Protein AF-0000000085272231 (afdb_homodimer)

Structure (mmCIF, N/CA/C/O backbone):
data_AF-0000000085272231-model_v1
#
loop_
_entity.id
_entity.type
_entity.pdbx_description
1 polymer 'FUZ/MON1/HPS1 first Longin domain-containing protein'
#
loop_
_atom_site.group_PDB
_atom_site.id
_atom_site.type_symbol
_atom_site.label_atom_id
_atom_site.label_alt_id
_atom_site.label_comp_id
_atom_site.label_asym_id
_atom_site.label_entity_id
_atom_site.label_seq_id
_atom_site.pdbx_PDB_ins_code
_atom_site.Cartn_x
_atom_site.Cartn_y
_atom_site.Cartn_z
_atom_site.occupancy
_atom_site.B_iso_or_equiv
_atom_site.auth_seq_id
_atom_site.auth_comp_id
_atom_site.auth_asym_id
_atom_site.auth_atom_id
_atom_site.pdbx_PDB_model_num
ATOM 1 N N . PRO A 1 1 ? -17.625 -21.172 10.977 1 25.83 1 PRO A N 1
ATOM 2 C CA . PRO A 1 1 ? -16.422 -21.031 10.148 1 25.83 1 PRO A CA 1
ATOM 3 C C . PRO A 1 1 ? -15.492 -19.922 10.633 1 25.83 1 PRO A C 1
ATOM 5 O O . PRO A 1 1 ? -15.961 -18.875 11.094 1 25.83 1 PRO A O 1
ATOM 8 N N . PRO A 1 2 ? -14.344 -20.25 11.07 1 28.69 2 PRO A N 1
ATOM 9 C CA . PRO A 1 2 ? -13.508 -19.219 11.688 1 28.69 2 PRO A CA 1
ATOM 10 C C . PRO A 1 2 ? -13.492 -17.922 10.891 1 28.69 2 PRO A C 1
ATOM 12 O O . PRO A 1 2 ? -13.453 -17.938 9.656 1 28.69 2 PRO A O 1
ATOM 15 N N . VAL A 1 3 ? -14.156 -16.938 11.398 1 32.16 3 VAL A N 1
ATOM 16 C CA . VAL A 1 3 ? -14.133 -15.625 10.758 1 32.16 3 VAL A CA 1
ATOM 17 C C . VAL A 1 3 ? -12.703 -15.281 10.328 1 32.16 3 VAL A C 1
ATOM 19 O O . VAL A 1 3 ? -11.812 -15.18 11.172 1 32.16 3 VAL A O 1
ATOM 22 N N . VAL A 1 4 ? -12.195 -15.945 9.297 1 37.62 4 VAL A N 1
ATOM 23 C CA . VAL A 1 4 ? -10.906 -15.531 8.758 1 37.62 4 VAL A CA 1
ATOM 24 C C . VAL A 1 4 ? -10.93 -14.039 8.453 1 37.62 4 VAL A C 1
ATOM 26 O O . VAL A 1 4 ? -11.703 -13.578 7.609 1 37.62 4 VAL A O 1
ATOM 29 N N . TYR A 1 5 ? -10.867 -13.32 9.484 1 43.97 5 TYR A N 1
ATOM 30 C CA . TYR A 1 5 ? -10.672 -11.906 9.203 1 43.97 5 TYR A CA 1
ATOM 31 C C . TYR A 1 5 ? -9.523 -11.695 8.219 1 43.97 5 TYR A C 1
ATOM 33 O O . TYR A 1 5 ? -8.359 -11.961 8.547 1 43.97 5 TYR A O 1
ATOM 41 N N . GLY A 1 6 ? -9.664 -12.336 7.027 1 54.34 6 GLY A N 1
ATOM 42 C CA . GLY A 1 6 ? -8.609 -12.312 6.023 1 54.34 6 GLY A CA 1
ATOM 43 C C . GLY A 1 6 ? -8.742 -11.156 5.047 1 54.34 6 GLY A C 1
ATOM 44 O O . GLY A 1 6 ? -9.758 -10.453 5.047 1 54.34 6 GLY A O 1
ATOM 45 N N . SER A 1 7 ? -7.652 -10.609 4.836 1 64.06 7 SER A N 1
ATOM 46 C CA . SER A 1 7 ? -7.656 -9.688 3.709 1 64.06 7 SER A CA 1
ATOM 47 C C . SER A 1 7 ? -7.93 -10.414 2.396 1 64.06 7 SER A C 1
ATOM 49 O O . SER A 1 7 ? -7.27 -11.406 2.082 1 64.06 7 SER A O 1
ATOM 51 N N . ARG A 1 8 ? -9.219 -10.211 1.938 1 70.56 8 ARG A N 1
ATOM 52 C CA . ARG A 1 8 ? -9.5 -10.695 0.59 1 70.56 8 ARG A CA 1
ATOM 53 C C . ARG A 1 8 ? -8.891 -9.773 -0.462 1 70.56 8 ARG A C 1
ATOM 55 O O . ARG A 1 8 ? -9.094 -8.555 -0.425 1 70.56 8 ARG A O 1
ATOM 62 N N . VAL A 1 9 ? -7.957 -10.383 -1.3 1 74.5 9 VAL A N 1
ATOM 63 C CA . VAL A 1 9 ? -7.254 -9.656 -2.352 1 74.5 9 VAL A CA 1
ATOM 64 C C . VAL A 1 9 ? -7.742 -10.117 -3.721 1 74.5 9 VAL A C 1
ATOM 66 O O . VAL A 1 9 ? -7.789 -11.32 -3.994 1 74.5 9 VAL A O 1
ATOM 69 N N . LYS A 1 10 ? -8.391 -9.203 -4.418 1 72.31 10 LYS A N 1
ATOM 70 C CA . LYS A 1 10 ? -8.68 -9.445 -5.828 1 72.31 10 LYS A CA 1
ATOM 71 C C . LYS A 1 10 ? -7.719 -8.672 -6.727 1 72.31 10 LYS A C 1
ATOM 73 O O . LYS A 1 10 ? -7.512 -7.473 -6.535 1 72.31 10 LYS A O 1
ATOM 78 N N . GLU A 1 11 ? -6.957 -9.367 -7.512 1 75 11 GLU A N 1
ATOM 79 C CA . GLU A 1 11 ? -6.043 -8.719 -8.453 1 75 11 GLU A CA 1
ATOM 80 C C . GLU A 1 11 ? -6.68 -8.578 -9.828 1 75 11 GLU A C 1
ATOM 82 O O . GLU A 1 11 ? -7.195 -9.547 -10.383 1 75 11 GLU A O 1
ATOM 87 N N . VAL A 1 12 ? -6.711 -7.262 -10.266 1 71.31 12 VAL A N 1
ATOM 88 C CA . VAL A 1 12 ? -7.293 -6.965 -11.57 1 71.31 12 VAL A CA 1
ATOM 89 C C . VAL A 1 12 ? -6.27 -6.242 -12.445 1 71.31 12 VAL A C 1
ATOM 91 O O . VAL A 1 12 ? -5.414 -5.512 -11.93 1 71.31 12 VAL A O 1
ATOM 94 N N . VAL A 1 13 ? -6.098 -6.668 -13.633 1 63.47 13 VAL A N 1
ATOM 95 C CA . VAL A 1 13 ? -5.258 -5.918 -14.562 1 63.47 13 VAL A CA 1
ATOM 96 C C . VAL A 1 13 ? -6.082 -4.832 -15.25 1 63.47 13 VAL A C 1
ATOM 98 O O . VAL A 1 13 ? -7.191 -5.094 -15.727 1 63.47 13 VAL A O 1
ATOM 101 N N . GLU A 1 14 ? -5.531 -3.543 -15.07 1 54.47 14 GLU A N 1
ATOM 102 C CA . GLU A 1 14 ? -6.195 -2.393 -15.68 1 54.47 14 GLU A CA 1
ATOM 103 C C . GLU A 1 14 ? -6.312 -2.555 -17.188 1 54.47 14 GLU A C 1
ATOM 105 O O . GLU A 1 14 ? -5.324 -2.859 -17.859 1 54.47 14 GLU A O 1
ATOM 110 N N . GLY A 1 15 ? -7.516 -2.15 -17.672 1 51.97 15 GLY A N 1
ATOM 111 C CA . GLY A 1 15 ? -7.801 -2.143 -19.094 1 51.97 15 GLY A CA 1
ATOM 112 C C . GLY A 1 15 ? -8.125 -3.518 -19.641 1 51.97 15 GLY A C 1
ATOM 113 O O . GLY A 1 15 ? -8.414 -3.664 -20.828 1 51.97 15 GLY A O 1
ATOM 114 N N . SER A 1 16 ? -7.551 -4.582 -18.906 1 51.16 16 SER A N 1
ATOM 115 C CA . SER A 1 16 ? -7.867 -5.895 -19.469 1 51.16 16 SER A CA 1
ATOM 116 C C . SER A 1 16 ? -8.938 -6.598 -18.641 1 51.16 16 SER A C 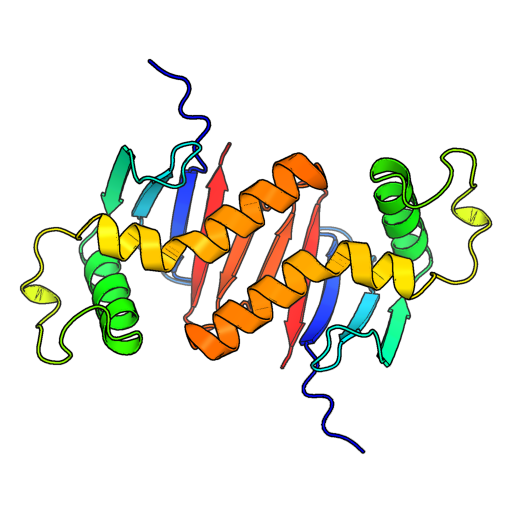1
ATOM 118 O O . SER A 1 16 ? -9.062 -6.352 -17.438 1 51.16 16 SER A O 1
ATOM 120 N N . ILE A 1 17 ? -9.758 -7.129 -19.234 1 51.41 17 ILE A N 1
ATOM 121 C CA . ILE A 1 17 ? -10.836 -7.953 -18.703 1 51.41 17 ILE A CA 1
ATOM 122 C C . ILE A 1 17 ? -10.258 -9.023 -17.781 1 51.41 17 ILE A C 1
ATOM 124 O O . ILE A 1 17 ? -11.008 -9.75 -17.109 1 51.41 17 ILE A O 1
ATOM 128 N N . ARG A 1 18 ? -9.047 -9.406 -17.828 1 60.47 18 ARG A N 1
ATOM 129 C CA . ARG A 1 18 ? -9.062 -10.797 -17.375 1 60.47 18 ARG A CA 1
ATOM 130 C C . ARG A 1 18 ? -7.879 -11.094 -16.469 1 60.47 18 ARG A C 1
ATOM 132 O O . ARG A 1 18 ? -8.016 -11.82 -15.484 1 60.47 18 ARG A O 1
ATOM 139 N N . MET A 1 19 ? -7.273 -10.625 -15.562 1 65.06 19 MET A N 1
ATOM 140 C CA . MET A 1 19 ? -6.543 -11.477 -14.617 1 65.06 19 MET A CA 1
ATOM 141 C C . MET A 1 19 ? -7.172 -11.406 -13.234 1 65.06 19 MET A C 1
ATOM 143 O O . MET A 1 19 ? -7.297 -10.328 -12.656 1 65.06 19 MET A O 1
ATOM 147 N N . LEU A 1 20 ? -7.789 -12.547 -12.969 1 78.31 20 LEU A N 1
ATOM 148 C CA . LEU A 1 20 ? -8.516 -12.562 -11.703 1 78.31 20 LEU A CA 1
ATOM 149 C C . LEU A 1 20 ? -7.914 -13.578 -10.742 1 78.31 20 LEU A C 1
ATOM 151 O O . LEU A 1 20 ? -7.602 -14.703 -11.133 1 78.31 20 LEU A O 1
ATOM 155 N N . ALA A 1 21 ? -7.527 -13.094 -9.625 1 87.44 21 ALA A N 1
ATOM 156 C CA . ALA A 1 21 ? -7.234 -13.969 -8.492 1 87.44 21 ALA A CA 1
ATOM 157 C C . ALA A 1 21 ? -7.957 -13.5 -7.234 1 87.44 21 ALA A C 1
ATOM 159 O O . ALA A 1 21 ? -8.148 -12.297 -7.035 1 87.44 21 ALA A O 1
ATOM 160 N N . VAL A 1 22 ? -8.539 -14.531 -6.566 1 89.62 22 VAL A N 1
ATOM 161 C CA . VAL A 1 22 ? -9.062 -14.266 -5.227 1 89.62 22 VAL A CA 1
ATOM 162 C C . VAL A 1 22 ? -8.203 -14.984 -4.188 1 89.62 22 VAL A C 1
ATOM 164 O O . VAL A 1 22 ? -8.062 -16.203 -4.227 1 89.62 22 VAL A O 1
ATOM 167 N N . LEU A 1 23 ? -7.574 -14.164 -3.344 1 91.88 23 LEU A N 1
ATOM 168 C CA . LEU A 1 23 ? -6.727 -14.672 -2.27 1 91.88 23 LEU A CA 1
ATOM 169 C C . LEU A 1 23 ? -7.281 -14.273 -0.907 1 91.88 23 LEU A C 1
ATOM 171 O O . LEU A 1 23 ? -7.617 -13.109 -0.689 1 91.88 23 LEU A O 1
ATOM 175 N N . ILE A 1 24 ? -7.422 -15.25 0.019 1 92.19 24 ILE A N 1
ATOM 176 C CA . ILE A 1 24 ? -7.812 -14.953 1.393 1 92.19 24 ILE A CA 1
ATOM 177 C C . ILE A 1 24 ? -6.68 -15.328 2.344 1 92.19 24 ILE A C 1
ATOM 179 O O . ILE A 1 24 ? -6.199 -16.469 2.336 1 92.19 24 ILE A O 1
ATOM 183 N N . PHE A 1 25 ? -6.25 -14.289 3.094 1 92.19 25 PHE A N 1
ATOM 184 C CA . PHE A 1 25 ? -5.191 -14.469 4.086 1 92.19 25 PHE A CA 1
ATOM 185 C C . PHE A 1 25 ? -5.77 -14.461 5.496 1 92.19 25 PHE A C 1
ATOM 187 O O . PHE A 1 25 ? -6.668 -13.68 5.801 1 92.19 25 PHE A O 1
ATOM 194 N N . ASP A 1 26 ? -5.238 -15.297 6.332 1 90.56 26 ASP A N 1
ATOM 195 C CA . ASP A 1 26 ? -5.668 -15.258 7.727 1 90.56 26 ASP A CA 1
ATOM 196 C C . ASP A 1 26 ? -4.848 -14.25 8.523 1 90.56 26 ASP A C 1
ATOM 198 O O . ASP A 1 26 ? -4.113 -13.445 7.953 1 90.56 26 ASP A O 1
ATOM 202 N N . GLN A 1 27 ? -4.93 -14.25 9.828 1 86.69 27 GLN A N 1
ATOM 203 C CA . GLN A 1 27 ? -4.316 -13.242 10.68 1 86.69 27 GLN A CA 1
ATOM 204 C C . GLN A 1 27 ? -2.799 -13.406 10.734 1 86.69 27 GLN A C 1
ATOM 206 O O . GLN A 1 27 ? -2.082 -12.5 11.156 1 86.69 27 GLN A O 1
ATOM 211 N N . LEU A 1 28 ? -2.359 -14.609 10.383 1 86.94 28 LEU A N 1
ATOM 212 C CA . LEU A 1 28 ? -0.928 -14.883 10.398 1 86.94 28 LEU A CA 1
ATOM 213 C C . LEU A 1 28 ? -0.326 -14.734 9.008 1 86.94 28 LEU A C 1
ATOM 215 O O . LEU A 1 28 ? 0.821 -15.117 8.773 1 86.94 28 LEU A O 1
ATOM 219 N N . ASN A 1 29 ? -1.091 -14.219 8.094 1 87.56 29 ASN A N 1
ATOM 220 C CA . ASN A 1 29 ? -0.694 -13.984 6.707 1 87.56 29 ASN A CA 1
ATOM 221 C C . ASN A 1 29 ? -0.509 -15.297 5.953 1 87.56 29 ASN A C 1
ATOM 223 O O . ASN A 1 29 ? 0.288 -15.375 5.016 1 87.56 29 ASN A O 1
ATOM 227 N N . ASP A 1 30 ? -1.225 -16.344 6.398 1 91.25 30 ASP A N 1
ATOM 228 C CA . ASP A 1 30 ? -1.297 -17.594 5.641 1 91.25 30 ASP A CA 1
ATOM 229 C C . ASP A 1 30 ? -2.463 -17.578 4.656 1 91.25 30 ASP A C 1
ATOM 231 O O . ASP A 1 30 ? -3.523 -17.016 4.953 1 91.25 30 ASP A O 1
ATOM 235 N N . VAL A 1 31 ? -2.178 -18.188 3.482 1 92.06 31 VAL A N 1
ATOM 236 C CA . VAL A 1 31 ? -3.238 -18.25 2.482 1 92.06 31 VAL A CA 1
ATOM 237 C C . VAL A 1 31 ? -4.219 -19.359 2.846 1 92.06 31 VAL A C 1
ATOM 239 O O . VAL A 1 31 ? -3.834 -20.531 2.969 1 92.06 31 VAL A O 1
ATOM 242 N N . VAL A 1 32 ? -5.523 -19.078 2.957 1 92.06 32 VAL A N 1
ATOM 243 C CA . VAL A 1 32 ? -6.527 -20.078 3.328 1 92.06 32 VAL A CA 1
ATOM 244 C C . VAL A 1 32 ? -7.434 -20.375 2.131 1 92.06 32 VAL A C 1
ATOM 246 O O . VAL A 1 32 ? -8.172 -21.359 2.129 1 92.06 32 VAL A O 1
ATOM 249 N N . TYR A 1 33 ? -7.441 -19.531 1.185 1 90.94 33 TYR A N 1
ATOM 250 C CA . TYR A 1 33 ? -8.195 -19.703 -0.052 1 90.94 33 TYR A CA 1
ATOM 251 C C . TYR A 1 33 ? -7.457 -19.094 -1.234 1 90.94 33 TYR A C 1
ATOM 253 O O . TYR A 1 33 ? -6.938 -17.984 -1.135 1 90.94 33 TYR A O 1
ATOM 261 N N . LEU A 1 34 ? -7.316 -19.781 -2.322 1 91.12 34 LEU A N 1
ATOM 262 C CA . LEU A 1 34 ? -6.668 -19.328 -3.549 1 91.12 34 LEU A CA 1
ATOM 263 C C . LEU A 1 34 ? -7.445 -19.781 -4.777 1 91.12 34 LEU A C 1
ATOM 265 O O . LEU A 1 34 ? -7.609 -20.984 -4.996 1 91.12 34 LEU A O 1
ATOM 269 N N . ARG A 1 35 ? -8.047 -18.844 -5.488 1 88.19 35 ARG A N 1
ATOM 270 C CA . ARG A 1 35 ? -8.664 -19.062 -6.793 1 88.19 35 ARG A CA 1
ATOM 271 C C . ARG A 1 35 ? -8.094 -18.094 -7.828 1 88.19 35 ARG A C 1
ATOM 273 O O . ARG A 1 35 ? -8.109 -16.875 -7.617 1 88.19 35 ARG A O 1
ATOM 280 N N . CYS A 1 36 ? -7.527 -18.703 -8.852 1 87.25 36 CYS A N 1
ATOM 281 C CA . CYS A 1 36 ? -6.898 -17.844 -9.852 1 87.25 36 CYS A CA 1
ATOM 282 C C . CYS A 1 36 ? -6.93 -18.484 -11.227 1 87.25 36 CYS A C 1
ATOM 284 O O . CYS A 1 36 ? -7.156 -19.688 -11.352 1 87.25 36 CYS A O 1
ATOM 286 N N . ASP A 1 37 ? -6.867 -17.656 -12.203 1 84.62 37 ASP A N 1
ATOM 287 C CA . ASP A 1 37 ? -6.816 -18.172 -13.57 1 84.62 37 ASP A CA 1
ATOM 288 C C . ASP A 1 37 ? -5.375 -18.391 -14.023 1 84.62 37 ASP A C 1
ATOM 290 O O . ASP A 1 37 ? -4.434 -18.094 -13.281 1 84.62 37 ASP A O 1
ATOM 294 N N . HIS A 1 38 ? -5.227 -18.953 -15.18 1 84.12 38 HIS A N 1
ATOM 295 C CA . HIS A 1 38 ? -3.918 -19.328 -15.703 1 84.12 38 HIS A CA 1
ATOM 296 C C . HIS A 1 38 ? -3.037 -18.094 -15.922 1 84.12 38 HIS A C 1
ATOM 298 O O . HIS A 1 38 ? -1.815 -18.172 -15.773 1 84.12 38 HIS A O 1
ATOM 304 N N . LYS A 1 39 ? -3.672 -17 -16.281 1 82.5 39 LYS A N 1
ATOM 305 C CA . LYS A 1 39 ? -2.902 -15.781 -16.5 1 82.5 39 LYS A CA 1
ATOM 306 C C . LYS A 1 39 ? -2.266 -15.289 -15.203 1 82.5 39 LYS A C 1
ATOM 308 O O . LYS A 1 39 ? -1.121 -14.828 -15.203 1 82.5 39 LYS A O 1
ATOM 313 N N . PHE A 1 40 ? -3.02 -15.422 -14.195 1 86.12 40 PHE A N 1
ATOM 314 C CA . PHE A 1 40 ? -2.486 -15.055 -12.891 1 86.12 40 PHE A CA 1
ATOM 315 C C . PHE A 1 40 ? -1.335 -15.977 -12.492 1 86.12 40 PHE A C 1
ATOM 317 O O . PHE A 1 40 ? -0.317 -15.516 -11.977 1 86.12 40 PHE A O 1
ATOM 324 N N . VAL A 1 41 ? -1.519 -17.188 -12.727 1 87.5 41 VAL A N 1
ATOM 325 C CA . VAL A 1 41 ? -0.481 -18.156 -12.398 1 87.5 41 VAL A CA 1
ATOM 326 C C . VAL A 1 41 ? 0.813 -17.797 -13.125 1 87.5 41 VAL A C 1
ATOM 328 O O . VAL A 1 41 ? 1.886 -17.781 -12.516 1 87.5 41 VAL A O 1
ATOM 331 N N . ARG A 1 42 ? 0.729 -17.5 -14.32 1 86.75 42 ARG A N 1
ATOM 332 C CA . ARG A 1 42 ? 1.902 -17.156 -15.109 1 86.75 42 ARG A CA 1
ATOM 333 C C . ARG A 1 42 ? 2.562 -15.883 -14.578 1 86.75 42 ARG A C 1
ATOM 335 O O . ARG A 1 42 ? 3.789 -15.805 -14.508 1 86.75 42 ARG A O 1
ATOM 342 N N . HIS A 1 43 ? 1.696 -14.953 -14.203 1 85.56 43 HIS A N 1
ATOM 343 C CA . HIS A 1 43 ? 2.191 -13.688 -13.664 1 85.56 43 HIS A CA 1
ATOM 344 C C . HIS A 1 43 ? 2.975 -13.914 -12.375 1 85.56 43 HIS A C 1
ATOM 346 O O . HIS A 1 43 ? 4.094 -13.422 -12.227 1 85.56 43 HIS A O 1
ATOM 352 N N . VAL A 1 44 ? 2.402 -14.672 -11.523 1 89.62 44 VAL A N 1
ATOM 353 C CA . VAL A 1 44 ? 3.012 -14.953 -10.227 1 89.62 44 VAL A CA 1
ATOM 354 C C . VAL A 1 44 ? 4.316 -15.727 -10.43 1 89.62 44 VAL A C 1
ATOM 356 O O . VAL A 1 44 ? 5.312 -15.453 -9.758 1 89.62 44 VAL A O 1
ATOM 359 N N . CYS A 1 45 ? 4.34 -16.656 -11.367 1 89.62 45 CYS A N 1
ATOM 360 C CA . CYS A 1 45 ? 5.543 -17.438 -11.641 1 89.62 45 CYS A CA 1
ATOM 361 C C . CYS A 1 45 ? 6.668 -16.531 -12.148 1 89.62 45 CYS A C 1
ATOM 363 O O . CYS A 1 45 ? 7.82 -16.703 -11.742 1 89.62 45 CYS A O 1
ATOM 365 N N . THR A 1 46 ? 6.32 -15.625 -12.953 1 87.06 46 THR A N 1
ATOM 366 C CA . THR A 1 46 ? 7.305 -14.695 -13.492 1 87.06 46 THR A CA 1
ATOM 367 C C . THR A 1 46 ? 7.875 -13.812 -12.383 1 87.06 46 THR A C 1
ATOM 369 O O . THR A 1 46 ? 9.094 -13.641 -12.281 1 87.06 46 THR A O 1
ATOM 372 N N . LEU A 1 47 ? 6.953 -13.336 -11.539 1 88.31 47 LEU A N 1
ATOM 373 C CA . LEU A 1 47 ? 7.387 -12.5 -10.43 1 88.31 47 LEU A CA 1
ATOM 374 C C . LEU A 1 47 ? 8.25 -13.305 -9.453 1 88.31 47 LEU A C 1
ATOM 376 O O . LEU A 1 47 ? 9.289 -12.828 -9 1 88.31 47 LEU A O 1
ATOM 380 N N . ALA A 1 48 ? 7.828 -14.477 -9.203 1 92.31 48 ALA A N 1
ATOM 381 C CA . ALA A 1 48 ? 8.547 -15.336 -8.266 1 92.31 48 ALA A CA 1
ATOM 382 C C . ALA A 1 48 ? 9.938 -15.672 -8.797 1 92.31 48 ALA A C 1
ATOM 384 O O . ALA A 1 48 ? 10.906 -15.703 -8.031 1 92.31 48 ALA A O 1
ATOM 385 N N . ALA A 1 49 ? 10.031 -15.898 -10.07 1 90.69 49 ALA A N 1
ATOM 386 C CA . ALA A 1 49 ? 11.328 -16.188 -10.688 1 90.69 49 ALA A CA 1
ATOM 387 C C . ALA A 1 49 ? 12.258 -14.977 -10.594 1 90.69 49 ALA A C 1
ATOM 389 O O . ALA A 1 49 ? 13.445 -15.125 -10.297 1 90.69 49 ALA A O 1
ATOM 390 N N . SER A 1 50 ? 11.703 -13.812 -10.789 1 88.56 50 SER A N 1
ATOM 391 C CA . SER A 1 50 ? 12.492 -12.594 -10.727 1 88.56 50 SER A CA 1
ATOM 392 C C . SER A 1 50 ? 13.016 -12.344 -9.312 1 88.56 50 SER A C 1
ATOM 394 O O . SER A 1 50 ? 14.047 -11.703 -9.133 1 88.56 50 SER A O 1
ATOM 396 N N . GLN A 1 51 ? 12.273 -12.922 -8.328 1 90.88 51 GLN A N 1
ATOM 397 C CA . GLN A 1 51 ? 12.641 -12.742 -6.93 1 90.88 51 GLN A CA 1
ATOM 398 C C . GLN A 1 51 ? 13.492 -13.906 -6.438 1 90.88 51 GLN A C 1
ATOM 400 O O . GLN A 1 51 ? 13.852 -13.969 -5.258 1 90.88 51 GLN A O 1
ATOM 405 N N . GLY A 1 52 ? 13.758 -14.836 -7.293 1 91.44 52 GLY A N 1
ATOM 406 C CA . GLY A 1 52 ? 14.578 -15.984 -6.941 1 91.44 52 GLY A CA 1
ATOM 407 C C . GLY A 1 52 ? 13.812 -17.047 -6.168 1 91.44 52 GLY A C 1
ATOM 408 O O . GLY A 1 52 ? 14.422 -17.938 -5.562 1 91.44 52 GLY A O 1
ATOM 409 N N . LEU A 1 53 ? 12.531 -16.969 -6.168 1 91.62 53 LEU A N 1
ATOM 410 C CA . LEU A 1 53 ? 11.703 -17.906 -5.43 1 91.62 53 LEU A CA 1
ATOM 411 C C . LEU A 1 53 ? 11.445 -19.172 -6.258 1 91.62 53 LEU A C 1
ATOM 413 O O . LEU A 1 53 ? 11.07 -20.203 -5.715 1 91.62 53 LEU A O 1
ATOM 417 N N . LEU A 1 54 ? 11.523 -19.062 -7.57 1 90.31 54 LEU A N 1
ATOM 418 C CA . LEU A 1 54 ? 11.422 -20.172 -8.523 1 90.31 54 LEU A CA 1
ATOM 419 C C . LEU A 1 54 ? 12.586 -20.141 -9.508 1 90.31 54 LEU A C 1
ATOM 421 O O . LEU A 1 54 ? 13.156 -19.078 -9.781 1 90.31 54 LEU A O 1
ATOM 425 N N . PRO A 1 55 ? 12.945 -21.375 -9.953 1 89.19 55 PRO A N 1
ATOM 426 C CA . PRO A 1 55 ? 13.984 -21.375 -10.984 1 89.19 55 PRO A CA 1
ATOM 427 C C . PRO A 1 55 ? 13.555 -20.656 -12.258 1 89.19 55 PRO A C 1
ATOM 429 O O . PRO A 1 55 ? 12.391 -20.734 -12.648 1 89.19 55 PRO A O 1
ATOM 432 N N . HIS A 1 56 ? 14.484 -20 -12.844 1 85.94 56 HIS A N 1
ATOM 433 C CA . HIS A 1 56 ? 14.211 -19.203 -14.039 1 85.94 56 HIS A CA 1
ATOM 434 C C . HIS A 1 56 ? 13.82 -20.109 -15.219 1 85.94 56 HIS A C 1
ATOM 436 O O . HIS A 1 56 ? 13.109 -19.672 -16.125 1 85.94 56 HIS A O 1
ATOM 442 N N . HIS A 1 57 ? 14.242 -21.312 -15.156 1 83.69 57 HIS A N 1
ATOM 443 C CA . HIS A 1 57 ? 14.031 -22.203 -16.297 1 83.69 57 HIS A CA 1
ATOM 444 C C . HIS A 1 57 ? 12.664 -22.891 -16.219 1 83.69 57 HIS A C 1
ATOM 446 O O . HIS A 1 57 ? 12.289 -23.641 -17.109 1 83.69 57 HIS A O 1
ATOM 452 N N . LEU A 1 58 ? 11.969 -22.516 -15.141 1 82.56 58 LEU A N 1
ATOM 453 C CA . LEU A 1 58 ? 10.656 -23.125 -15.008 1 82.56 58 LEU A CA 1
ATOM 454 C C . LEU A 1 58 ? 9.656 -22.5 -15.984 1 82.56 58 LEU A C 1
ATOM 456 O O . LEU A 1 58 ? 9.562 -21.281 -16.078 1 82.56 58 LEU A O 1
ATOM 460 N N . ASP A 1 59 ? 9.086 -23.375 -16.75 1 84.19 59 ASP A N 1
ATOM 461 C CA . ASP A 1 59 ? 8.039 -22.922 -17.656 1 84.19 59 ASP A CA 1
ATOM 462 C C . ASP A 1 59 ? 6.734 -22.641 -16.906 1 84.19 59 ASP A C 1
ATOM 464 O O . ASP A 1 59 ? 6.125 -23.562 -16.359 1 84.19 59 ASP A O 1
ATOM 468 N N . PRO A 1 60 ? 6.32 -21.375 -16.922 1 78.88 60 PRO A N 1
ATOM 469 C CA . PRO A 1 60 ? 5.078 -21.047 -16.219 1 78.88 60 PRO A CA 1
ATOM 470 C C . PRO A 1 60 ? 3.887 -21.859 -16.719 1 78.88 60 PRO A C 1
ATOM 472 O O . PRO A 1 60 ? 2.93 -22.078 -15.969 1 78.88 60 PRO A O 1
ATOM 475 N N . HIS A 1 61 ? 3.938 -22.328 -17.891 1 80.31 61 HIS A N 1
ATOM 476 C CA . HIS A 1 61 ? 2.85 -23.109 -18.469 1 80.31 61 HIS A CA 1
ATOM 477 C C . HIS A 1 61 ? 2.797 -24.516 -17.859 1 80.31 61 HIS A C 1
ATOM 479 O O . HIS A 1 61 ? 1.788 -25.203 -17.984 1 80.31 61 HIS A O 1
ATOM 485 N N . GLN A 1 62 ? 3.863 -24.859 -17.219 1 79.75 62 GLN A N 1
ATOM 486 C CA . GLN A 1 62 ? 3.932 -26.188 -16.625 1 79.75 62 GLN A CA 1
ATOM 487 C C . GLN A 1 62 ? 3.477 -26.156 -15.164 1 79.75 62 GLN A C 1
ATOM 489 O O . GLN A 1 62 ? 3.35 -27.203 -14.531 1 79.75 62 GLN A O 1
ATOM 494 N N . VAL A 1 63 ? 3.299 -24.906 -14.75 1 78.06 63 VAL A N 1
ATOM 495 C CA . VAL A 1 63 ? 2.848 -24.766 -13.375 1 78.06 63 VAL A CA 1
ATOM 496 C C . VAL A 1 63 ? 1.323 -24.844 -13.312 1 78.06 63 VAL A C 1
ATOM 498 O O . VAL A 1 63 ? 0.631 -24.016 -13.906 1 78.06 63 VAL A O 1
ATOM 501 N N . SER A 1 64 ? 0.812 -25.969 -12.805 1 75 64 SER A N 1
ATOM 502 C CA . SER A 1 64 ? -0.631 -26.172 -12.727 1 75 64 SER A CA 1
ATOM 503 C C . SER A 1 64 ? -1.217 -25.531 -11.477 1 75 64 SER A C 1
ATOM 505 O O . SER A 1 64 ? -2.359 -25.062 -11.484 1 75 64 SER A O 1
ATOM 507 N N . GLN A 1 65 ? -0.44 -25.641 -10.414 1 82.19 65 GLN A N 1
ATOM 508 C CA . GLN A 1 65 ? -0.938 -25.078 -9.164 1 82.19 65 GLN A CA 1
ATOM 509 C C . GLN A 1 65 ? 0.111 -24.188 -8.508 1 82.19 65 GLN A C 1
ATOM 511 O O . GLN A 1 65 ? 1.289 -24.547 -8.445 1 82.19 65 GLN A O 1
ATOM 516 N N . LEU A 1 66 ? -0.355 -23.062 -8.062 1 86.88 66 LEU A N 1
ATOM 517 C CA . LEU A 1 66 ? 0.542 -22.125 -7.387 1 86.88 66 LEU A CA 1
ATOM 518 C C . LEU A 1 66 ? 0.87 -22.609 -5.98 1 86.88 66 LEU A C 1
ATOM 520 O O . LEU A 1 66 ? -0.007 -23.109 -5.27 1 86.88 66 LEU A O 1
ATOM 524 N N . ASP A 1 67 ? 2.109 -22.578 -5.703 1 90.62 67 ASP A N 1
ATOM 525 C CA . ASP A 1 67 ? 2.564 -22.844 -4.34 1 90.62 67 ASP A CA 1
ATOM 526 C C . ASP A 1 67 ? 2.141 -21.734 -3.389 1 90.62 67 ASP A C 1
ATOM 528 O O . ASP A 1 67 ? 2.492 -20.562 -3.59 1 90.62 67 ASP A O 1
ATOM 532 N N . ALA A 1 68 ? 1.444 -22.141 -2.363 1 90.44 68 ALA A N 1
ATOM 533 C CA . ALA A 1 68 ? 0.927 -21.172 -1.399 1 90.44 68 ALA A CA 1
ATOM 534 C C . ALA A 1 68 ? 2.061 -20.375 -0.762 1 90.44 68 ALA A C 1
ATOM 536 O O . ALA A 1 68 ? 1.894 -19.188 -0.441 1 90.44 68 ALA A O 1
ATOM 537 N N . ASN A 1 69 ? 3.197 -21.047 -0.579 1 92.94 69 ASN A N 1
ATOM 538 C CA . ASN A 1 69 ? 4.332 -20.359 0.046 1 92.94 69 ASN A CA 1
ATOM 539 C C . ASN A 1 69 ? 4.855 -19.234 -0.824 1 92.94 69 ASN A C 1
ATOM 541 O O . ASN A 1 69 ? 5.273 -18.188 -0.309 1 92.94 69 ASN A O 1
ATOM 545 N N . ILE A 1 70 ? 4.84 -19.438 -2.102 1 93.19 70 ILE A N 1
ATOM 546 C CA . ILE A 1 70 ? 5.289 -18.406 -3.033 1 93.19 70 ILE A CA 1
ATOM 547 C C . ILE A 1 70 ? 4.324 -17.219 -3 1 93.19 70 ILE A C 1
ATOM 549 O O . ILE A 1 70 ? 4.75 -16.062 -2.949 1 93.19 70 ILE A O 1
ATOM 553 N N . VAL A 1 71 ? 3.053 -17.547 -2.953 1 92.75 71 VAL A N 1
ATOM 554 C CA . VAL A 1 71 ? 2.021 -16.516 -2.912 1 92.75 71 VAL A CA 1
ATOM 555 C C . VAL A 1 71 ? 2.172 -15.68 -1.639 1 92.75 71 VAL A C 1
ATOM 557 O O . VAL A 1 71 ? 2.141 -14.453 -1.686 1 92.75 71 VAL A O 1
ATOM 560 N N . VAL A 1 72 ? 2.404 -16.344 -0.542 1 94.06 72 VAL A N 1
ATOM 561 C CA . VAL A 1 72 ? 2.584 -15.664 0.734 1 94.06 72 VAL A CA 1
ATOM 562 C C . VAL A 1 72 ? 3.777 -14.711 0.647 1 94.06 72 VAL A C 1
ATOM 564 O O . VAL A 1 72 ? 3.678 -13.547 1.027 1 94.06 72 VAL A O 1
ATOM 567 N N . GLN A 1 73 ? 4.84 -15.188 0.155 1 93.75 73 GLN A N 1
ATOM 568 C CA . GLN A 1 73 ? 6.059 -14.391 0.097 1 93.75 73 GLN A CA 1
ATOM 569 C C . GLN A 1 73 ? 5.871 -13.172 -0.799 1 93.75 73 GLN A C 1
ATOM 571 O O . GLN A 1 73 ? 6.348 -12.078 -0.478 1 93.75 73 GLN A O 1
ATOM 576 N N . LEU A 1 74 ? 5.176 -13.352 -1.896 1 92.19 74 LEU A N 1
ATOM 577 C CA . LEU A 1 74 ? 5.004 -12.273 -2.865 1 92.19 74 LEU A CA 1
ATOM 578 C C . LEU A 1 74 ? 4.008 -11.242 -2.355 1 92.19 74 LEU A C 1
ATOM 580 O O . LEU A 1 74 ? 4.164 -10.039 -2.611 1 92.19 74 LEU A O 1
ATOM 584 N N . PHE A 1 75 ? 3.018 -11.711 -1.547 1 92.94 75 PHE A N 1
ATOM 585 C CA . PHE A 1 75 ? 1.929 -10.805 -1.191 1 92.94 75 PHE A CA 1
ATOM 586 C C . PHE A 1 75 ? 2.045 -10.367 0.263 1 92.94 75 PHE A C 1
ATOM 588 O O . PHE A 1 75 ? 1.334 -9.461 0.7 1 92.94 75 PHE A O 1
ATOM 595 N N . SER A 1 76 ? 2.963 -10.828 0.979 1 92.56 76 SER A N 1
ATOM 596 C CA . SER A 1 76 ? 3.066 -10.539 2.404 1 92.56 76 SER A CA 1
ATOM 597 C C . SER A 1 76 ? 3.328 -9.055 2.645 1 92.56 76 SER A C 1
ATOM 599 O O . SER A 1 76 ? 2.732 -8.453 3.541 1 92.56 76 SER A O 1
ATOM 601 N N . PRO A 1 77 ? 4.223 -8.406 1.912 1 93.62 77 PRO A N 1
ATOM 602 C CA . PRO A 1 77 ? 4.445 -6.977 2.154 1 93.62 77 PRO A CA 1
ATOM 603 C C . PRO A 1 77 ? 3.172 -6.148 1.998 1 93.62 77 PRO A C 1
ATOM 605 O O . PRO A 1 77 ? 2.902 -5.266 2.816 1 93.62 77 PRO A O 1
ATOM 608 N N . LEU A 1 78 ? 2.447 -6.465 0.978 1 94.31 78 LEU A N 1
ATOM 609 C CA . LEU A 1 78 ? 1.207 -5.742 0.717 1 94.31 78 LEU A CA 1
ATOM 610 C C . LEU A 1 78 ? 0.167 -6.047 1.791 1 94.31 78 LEU A C 1
ATOM 612 O O . LEU A 1 78 ? -0.47 -5.129 2.318 1 94.31 78 LEU A O 1
ATOM 616 N N . VAL A 1 79 ? 0.034 -7.293 2.193 1 93.94 79 VAL A N 1
ATOM 617 C CA . VAL A 1 79 ? -0.939 -7.723 3.193 1 93.94 79 VAL A CA 1
ATOM 618 C C . VAL A 1 79 ? -0.576 -7.133 4.555 1 93.94 79 VAL A C 1
ATOM 620 O O . VAL A 1 79 ? -1.449 -6.66 5.285 1 93.94 79 VAL A O 1
ATOM 623 N N . THR A 1 80 ? 0.693 -7.152 4.891 1 93.88 80 THR A N 1
ATOM 624 C CA . THR A 1 80 ? 1.161 -6.566 6.141 1 93.88 80 THR A CA 1
ATOM 625 C C . THR A 1 80 ? 0.851 -5.07 6.184 1 93.88 80 THR A C 1
ATOM 627 O O . THR A 1 80 ? 0.35 -4.566 7.191 1 93.88 80 THR A O 1
ATOM 630 N N . SER A 1 81 ? 1.16 -4.375 5.07 1 94.06 81 SER A N 1
ATOM 631 C CA . SER A 1 81 ? 0.873 -2.947 4.996 1 94.06 81 SER A CA 1
ATOM 632 C C . SER A 1 81 ? -0.618 -2.674 5.164 1 94.06 81 SER A C 1
ATOM 634 O O . SER A 1 81 ? -1.01 -1.766 5.898 1 94.06 81 SER A O 1
ATOM 636 N N . GLN A 1 82 ? -1.451 -3.502 4.52 1 94.12 82 GLN A N 1
ATOM 637 C CA . GLN A 1 82 ? -2.898 -3.395 4.656 1 94.12 82 GL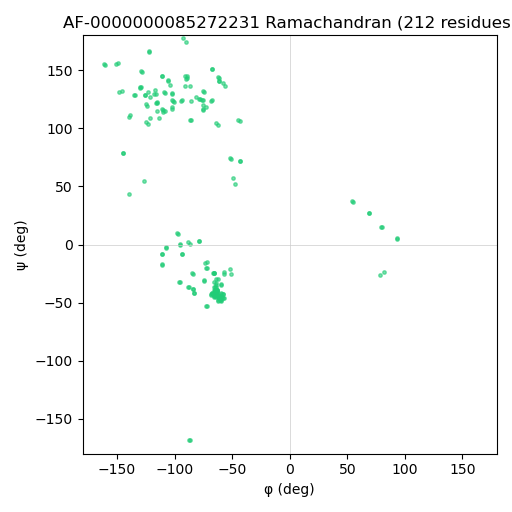N A CA 1
ATOM 638 C C . GLN A 1 82 ? -3.326 -3.566 6.113 1 94.12 82 GLN A C 1
ATOM 640 O O . GLN A 1 82 ? -4.168 -2.816 6.609 1 94.12 82 GLN A O 1
ATOM 645 N N . ARG A 1 83 ? -2.775 -4.547 6.801 1 93 83 ARG A N 1
ATOM 646 C CA . ARG A 1 83 ? -3.104 -4.797 8.203 1 93 83 ARG A CA 1
ATOM 647 C C . ARG A 1 83 ? -2.717 -3.605 9.07 1 93 83 ARG A C 1
ATOM 649 O O . ARG A 1 83 ? -3.482 -3.195 9.945 1 93 83 ARG A O 1
ATOM 656 N N . ILE A 1 84 ? -1.562 -3.043 8.898 1 93.81 84 ILE A N 1
ATOM 657 C CA . ILE A 1 84 ? -1.089 -1.89 9.656 1 93.81 84 ILE A CA 1
ATOM 658 C C . ILE A 1 84 ? -2.025 -0.705 9.43 1 93.81 84 ILE A C 1
ATOM 660 O O . ILE A 1 84 ? -2.457 -0.054 10.383 1 93.81 84 ILE A O 1
ATOM 664 N N . MET A 1 85 ? -2.391 -0.431 8.18 1 93.5 85 MET A N 1
ATOM 665 C CA . MET A 1 85 ? -3.273 0.683 7.848 1 93.5 85 MET A CA 1
ATOM 666 C C . MET A 1 85 ? -4.656 0.482 8.453 1 93.5 85 MET A C 1
ATOM 668 O O . MET A 1 85 ? -5.285 1.439 8.914 1 93.5 85 MET A O 1
ATOM 672 N N . THR A 1 86 ? -5.113 -0.775 8.508 1 93.38 86 THR A N 1
ATOM 673 C CA . THR A 1 86 ? -6.422 -1.104 9.062 1 93.38 86 THR A CA 1
ATOM 674 C C . THR A 1 86 ? -6.414 -0.971 10.578 1 93.38 86 THR A C 1
ATOM 676 O O . THR A 1 86 ? -7.242 -0.258 11.148 1 93.38 86 THR A O 1
ATOM 679 N N . THR A 1 87 ? -5.473 -1.633 11.188 1 92.88 87 THR A N 1
ATOM 680 C CA . THR A 1 87 ? -5.508 -1.77 12.641 1 92.88 87 THR A CA 1
ATOM 681 C C . THR A 1 87 ? -4.914 -0.536 13.312 1 92.88 87 THR A C 1
ATOM 683 O O . THR A 1 87 ? -5.434 -0.063 14.32 1 92.88 87 THR A O 1
ATOM 686 N N . GLN A 1 88 ? -3.834 -0.002 12.797 1 90.62 88 GLN A N 1
ATOM 687 C CA . GLN A 1 88 ? -3.123 1.091 13.453 1 90.62 88 GLN A CA 1
ATOM 688 C C . GLN A 1 88 ? -3.689 2.445 13.031 1 90.62 88 GLN A C 1
ATOM 690 O O . GLN A 1 88 ? -3.836 3.346 13.859 1 90.62 88 GLN A O 1
ATOM 695 N N . PHE A 1 89 ? -4.082 2.588 11.836 1 90.25 89 PHE A N 1
ATOM 696 C CA . PHE A 1 89 ? -4.453 3.902 11.328 1 90.25 89 PHE A CA 1
ATOM 697 C C . PHE A 1 89 ? -5.957 3.98 11.078 1 90.25 89 PHE A C 1
ATOM 699 O O . PHE A 1 89 ? -6.484 5.051 10.773 1 90.25 89 PHE A O 1
ATOM 706 N N . ASN A 1 90 ? -6.586 2.859 11.195 1 91.12 90 ASN A N 1
ATOM 707 C CA . ASN A 1 90 ? -8.023 2.781 10.977 1 91.12 90 ASN A CA 1
ATOM 708 C C . ASN A 1 90 ? -8.422 3.346 9.617 1 91.12 90 ASN A C 1
ATOM 710 O O . ASN A 1 90 ? -9.391 4.098 9.516 1 91.12 90 ASN A O 1
ATOM 714 N N . ASN A 1 91 ? -7.617 3.107 8.695 1 90.44 91 ASN A N 1
ATOM 715 C CA . ASN A 1 91 ? -7.836 3.557 7.32 1 90.44 91 ASN A CA 1
ATOM 716 C C . ASN A 1 91 ? -7.316 2.539 6.309 1 90.44 91 ASN A C 1
ATOM 718 O O . ASN A 1 91 ? -6.289 2.764 5.668 1 90.44 91 ASN A O 1
ATOM 722 N N . PRO A 1 92 ? -8.078 1.498 6.102 1 94.25 92 PRO A N 1
ATOM 723 C CA . PRO A 1 92 ? -7.613 0.423 5.223 1 94.25 92 PRO A CA 1
ATOM 724 C C . PRO A 1 92 ? -7.512 0.858 3.762 1 94.25 92 PRO A C 1
ATOM 726 O O . PRO A 1 92 ? -8.211 1.782 3.34 1 94.25 92 PRO A O 1
ATOM 729 N N . TYR A 1 93 ? -6.574 0.217 3.041 1 93.25 93 TYR A N 1
ATOM 730 C CA . TYR A 1 93 ? -6.555 0.354 1.588 1 93.25 93 TYR A CA 1
ATOM 731 C C . TYR A 1 93 ? -7.844 -0.174 0.973 1 93.25 93 TYR A C 1
ATOM 733 O O . TYR A 1 93 ? -8.375 -1.201 1.407 1 93.25 93 TYR A O 1
ATOM 741 N N . THR A 1 94 ? -8.336 0.465 0.008 1 92.94 94 THR A N 1
ATOM 742 C CA . THR A 1 94 ? -9.391 -0.115 -0.822 1 92.94 94 THR A CA 1
ATOM 743 C C . THR A 1 94 ? -8.797 -0.76 -2.072 1 92.94 94 THR A C 1
ATOM 745 O O . THR A 1 94 ? -9.289 -1.792 -2.535 1 92.94 94 THR A O 1
ATOM 748 N N . SER A 1 95 ? -7.707 -0.158 -2.541 1 91.5 95 SER A N 1
ATOM 749 C CA . SER A 1 95 ? -7.047 -0.728 -3.711 1 91.5 95 SER A CA 1
ATOM 750 C C . SER A 1 95 ? -5.609 -0.225 -3.83 1 91.5 95 SER A C 1
ATOM 752 O O . SER A 1 95 ? -5.277 0.844 -3.314 1 91.5 95 SER A O 1
ATOM 754 N N . VAL A 1 96 ? -4.824 -1.019 -4.492 1 93.94 96 VAL A N 1
ATOM 755 C CA . VAL A 1 96 ? -3.438 -0.688 -4.805 1 93.94 96 VAL A CA 1
ATOM 756 C C . VAL A 1 96 ? -3.139 -1.03 -6.266 1 93.94 96 VAL A C 1
ATOM 758 O O . VAL A 1 96 ? -3.414 -2.145 -6.715 1 93.94 96 VAL A O 1
ATOM 761 N N . SER A 1 97 ? -2.594 -0.059 -6.98 1 90.94 97 SER A N 1
ATOM 762 C CA . SER A 1 97 ? -2.172 -0.284 -8.359 1 90.94 97 SER A CA 1
ATOM 763 C C . SER A 1 97 ? -0.652 -0.258 -8.484 1 90.94 97 SER A C 1
ATOM 765 O O . SER A 1 97 ? 0.014 0.564 -7.852 1 90.94 97 SER A O 1
ATOM 767 N N . CYS A 1 98 ? -0.164 -1.117 -9.391 1 91.69 98 CYS A N 1
ATOM 768 C CA . CYS A 1 98 ? 1.28 -1.255 -9.539 1 91.69 98 CYS A CA 1
ATOM 769 C C . CYS A 1 98 ? 1.712 -0.946 -10.969 1 91.69 98 CYS A C 1
ATOM 771 O O . CYS A 1 98 ? 0.878 -0.889 -11.875 1 91.69 98 CYS A O 1
ATOM 773 N N . GLN A 1 99 ? 3.021 -0.747 -11.141 1 91.19 99 GLN A N 1
ATOM 774 C CA . GLN A 1 99 ? 3.609 -0.345 -12.414 1 91.19 99 GLN A CA 1
ATOM 775 C C . GLN A 1 99 ? 3.381 -1.408 -13.492 1 91.19 99 GLN A C 1
ATOM 777 O O . GLN A 1 99 ? 3.236 -1.085 -14.672 1 91.19 99 GLN A O 1
ATOM 782 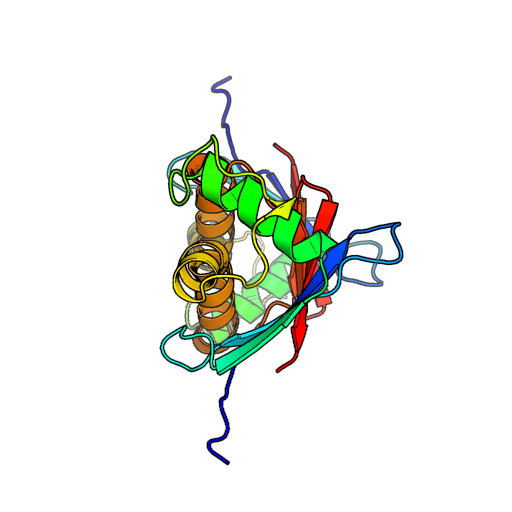N N . ASP A 1 100 ? 3.299 -2.67 -13.07 1 85.25 100 ASP A N 1
ATOM 783 C CA . ASP A 1 100 ? 3.148 -3.742 -14.055 1 85.25 100 ASP A CA 1
ATOM 784 C C . ASP A 1 100 ? 1.706 -3.834 -14.547 1 85.25 100 ASP A C 1
ATOM 786 O O . ASP A 1 100 ? 1.359 -4.746 -15.297 1 85.25 100 ASP A O 1
ATOM 790 N N . GLY A 1 101 ? 0.892 -2.928 -14.078 1 84.56 101 GLY A N 1
ATOM 791 C CA . GLY A 1 101 ? -0.475 -2.855 -14.57 1 84.56 101 GLY A CA 1
ATOM 792 C C . GLY A 1 101 ? -1.456 -3.646 -13.727 1 84.56 101 GLY A C 1
ATOM 793 O O . GLY A 1 101 ? -2.645 -3.717 -14.055 1 84.56 101 GLY A O 1
ATOM 794 N N . THR A 1 102 ? -1.103 -4.227 -12.648 1 86.75 102 THR A N 1
ATOM 795 C CA . THR A 1 102 ? -1.981 -4.98 -11.758 1 86.75 102 THR A CA 1
ATOM 796 C C . THR A 1 102 ? -2.605 -4.066 -10.711 1 86.75 102 THR A C 1
ATOM 798 O O . THR A 1 102 ? -1.996 -3.08 -10.297 1 86.75 102 THR A O 1
ATOM 801 N N . THR A 1 103 ? -3.803 -4.41 -10.406 1 90.38 103 THR A N 1
ATOM 802 C CA . THR A 1 103 ? -4.496 -3.736 -9.312 1 90.38 103 THR A CA 1
ATOM 803 C C . THR A 1 103 ? -5.012 -4.75 -8.297 1 90.38 103 THR A C 1
ATOM 805 O O . THR A 1 103 ? -5.645 -5.742 -8.664 1 90.38 103 THR A O 1
ATOM 808 N N . VAL A 1 104 ? -4.66 -4.469 -7.055 1 92.31 104 VAL A N 1
ATOM 809 C CA . VAL A 1 104 ? -5.141 -5.285 -5.941 1 92.31 104 VAL A CA 1
ATOM 810 C C . VAL A 1 104 ? -6.289 -4.57 -5.238 1 92.31 104 VAL A C 1
ATOM 812 O O . VAL A 1 104 ? -6.148 -3.42 -4.812 1 92.31 104 VAL A O 1
ATOM 815 N N . VAL A 1 105 ? -7.371 -5.234 -5.16 1 91.62 105 VAL A N 1
ATOM 816 C CA . VAL A 1 105 ? -8.531 -4.703 -4.449 1 91.62 105 VAL A CA 1
ATOM 817 C C . VAL A 1 105 ? -8.734 -5.473 -3.146 1 91.62 105 VAL A C 1
ATOM 819 O O . VAL A 1 105 ? -8.711 -6.707 -3.139 1 91.62 105 VAL A O 1
ATOM 822 N N . PHE A 1 106 ? -8.898 -4.645 -2.053 1 91.56 106 PHE A N 1
ATOM 823 C CA . PHE A 1 106 ? -9.102 -5.25 -0.743 1 91.56 106 PHE A CA 1
ATOM 824 C C . PHE A 1 106 ? -10.57 -5.199 -0.346 1 91.56 106 PHE A C 1
ATOM 826 O O . PHE A 1 106 ? -11.234 -4.172 -0.509 1 91.56 106 PHE A O 1
ATOM 833 N N . GLN A 1 107 ? -11.094 -6.371 0.069 1 83.44 107 GLN A N 1
ATOM 834 C CA . GLN A 1 107 ? -12.461 -6.461 0.554 1 83.44 107 GLN A CA 1
ATOM 835 C C . GLN A 1 107 ? -12.516 -7.043 1.963 1 83.44 107 GLN A C 1
ATOM 837 O O . GLN A 1 107 ? -11.844 -8.039 2.252 1 83.44 107 GLN A O 1
ATOM 842 N N . GLU A 1 108 ? -12.734 -6.281 3.037 1 69.56 108 GLU A N 1
ATOM 843 C CA . GLU A 1 108 ? -12.914 -6.832 4.375 1 69.56 108 GLU A CA 1
ATOM 844 C C . GLU A 1 108 ? -14.336 -7.359 4.57 1 69.56 108 GLU A C 1
ATOM 846 O O . GLU A 1 108 ? -15.273 -6.875 3.936 1 69.56 108 GLU A O 1
ATOM 851 N N . PRO B 1 1 ? 21.594 19.016 -7.609 1 25.33 1 PRO B N 1
ATOM 852 C CA . PRO B 1 1 ? 20.594 18.797 -6.562 1 25.33 1 PRO B CA 1
ATOM 853 C C . PRO B 1 1 ? 20.438 17.328 -6.195 1 25.33 1 PRO B C 1
ATOM 855 O O . PRO B 1 1 ? 20.516 16.453 -7.066 1 25.33 1 PRO B O 1
ATOM 858 N N . PRO B 1 2 ? 20.797 16.953 -5.039 1 28.08 2 PRO B N 1
ATOM 859 C CA . PRO B 1 2 ? 20.797 15.531 -4.727 1 28.08 2 PRO B CA 1
ATOM 860 C C . PRO B 1 2 ? 19.562 14.805 -5.238 1 28.08 2 PRO B C 1
ATOM 862 O O . PRO B 1 2 ? 18.453 15.336 -5.164 1 28.08 2 PRO B O 1
ATOM 865 N N . VAL B 1 3 ? 19.719 14.055 -6.246 1 31.64 3 VAL B N 1
ATOM 866 C CA . VAL B 1 3 ? 18.609 13.25 -6.762 1 31.64 3 VAL B CA 1
ATOM 867 C C . VAL B 1 3 ? 17.859 12.602 -5.602 1 31.64 3 VAL B C 1
ATOM 869 O O . VAL B 1 3 ? 18.422 11.805 -4.852 1 31.64 3 VAL B O 1
ATOM 872 N N . VAL B 1 4 ? 17.109 13.391 -4.832 1 37.03 4 VAL B N 1
ATOM 873 C CA . VAL B 1 4 ? 16.25 12.789 -3.822 1 37.03 4 VAL B CA 1
ATOM 874 C C . VAL B 1 4 ? 15.391 11.695 -4.461 1 37.03 4 VAL B C 1
ATOM 876 O O . VAL B 1 4 ? 14.578 11.977 -5.344 1 37.03 4 VAL B O 1
ATOM 879 N N . TYR B 1 5 ? 15.984 10.664 -4.738 1 43.88 5 TYR B N 1
ATOM 880 C CA . TYR B 1 5 ? 15.156 9.539 -5.148 1 43.88 5 TYR B CA 1
ATOM 881 C C . TYR B 1 5 ? 13.984 9.344 -4.199 1 43.88 5 TYR B C 1
ATOM 883 O O . TYR B 1 5 ? 14.156 8.875 -3.07 1 43.88 5 TYR B O 1
ATOM 891 N N . GLY B 1 6 ? 13.25 10.477 -3.992 1 52.53 6 GLY B N 1
ATOM 892 C CA . GLY B 1 6 ? 12.141 10.453 -3.045 1 52.53 6 GLY B CA 1
ATOM 893 C C . GLY B 1 6 ? 10.836 9.992 -3.666 1 52.53 6 GLY B C 1
ATOM 894 O O . GLY B 1 6 ? 10.742 9.836 -4.887 1 52.53 6 GLY B O 1
ATOM 895 N N . SER B 1 7 ? 10.219 9.195 -2.949 1 61.62 7 SER B N 1
ATOM 896 C CA . SER B 1 7 ? 8.844 8.922 -3.361 1 61.62 7 SER B CA 1
ATOM 897 C C . SER B 1 7 ? 7.988 10.18 -3.307 1 61.62 7 SER B C 1
ATOM 899 O O . SER B 1 7 ? 7.957 10.875 -2.285 1 61.62 7 SER B O 1
ATOM 901 N N . ARG B 1 8 ? 7.773 10.734 -4.551 1 69 8 ARG B N 1
ATOM 902 C CA . ARG B 1 8 ? 6.793 11.812 -4.613 1 69 8 ARG B CA 1
ATOM 903 C C . ARG B 1 8 ? 5.375 11.281 -4.465 1 69 8 ARG B C 1
ATOM 905 O O . ARG B 1 8 ? 4.98 10.344 -5.172 1 69 8 ARG B O 1
ATOM 912 N N . VAL B 1 9 ? 4.691 11.758 -3.357 1 73.5 9 VAL B N 1
ATOM 913 C CA . VAL B 1 9 ? 3.33 11.344 -3.039 1 73.5 9 VAL B CA 1
ATOM 914 C C . VAL B 1 9 ? 2.363 12.5 -3.303 1 73.5 9 VAL B C 1
ATOM 916 O O . VAL B 1 9 ? 2.588 13.617 -2.844 1 73.5 9 VAL B O 1
ATOM 919 N N . LYS B 1 10 ? 1.484 12.312 -4.277 1 72.56 10 LYS B N 1
ATOM 920 C CA . LYS B 1 10 ? 0.353 13.219 -4.457 1 72.56 10 LYS B CA 1
ATOM 921 C C . LYS B 1 10 ? -0.935 12.602 -3.916 1 72.56 10 LYS B C 1
ATOM 923 O O . LYS B 1 10 ? -1.258 11.453 -4.223 1 72.56 10 LYS B O 1
ATOM 928 N N . GLU B 1 11 ? -1.507 13.219 -2.922 1 75.06 11 GLU B N 1
ATOM 929 C CA . GLU B 1 11 ? -2.766 12.734 -2.367 1 75.06 11 GLU B CA 1
ATOM 930 C C . GLU B 1 11 ? -3.961 13.43 -3.01 1 75.06 11 GLU B C 1
ATOM 932 O O . GLU B 1 11 ? -4.004 14.664 -3.078 1 75.06 11 GLU B O 1
ATOM 937 N N . VAL B 1 12 ? -4.848 12.594 -3.555 1 71.5 12 VAL B N 1
ATOM 938 C CA . VAL B 1 12 ? -6.055 13.109 -4.188 1 71.5 12 VAL B CA 1
ATOM 939 C C . VAL B 1 12 ? -7.289 12.531 -3.502 1 71.5 12 VAL B C 1
ATOM 941 O O . VAL B 1 12 ? -7.266 11.391 -3.035 1 71.5 12 VAL B O 1
ATOM 944 N N . VAL B 1 13 ? -8.203 13.359 -3.078 1 61.62 13 VAL B N 1
ATOM 945 C CA . VAL B 1 13 ? -9.477 12.875 -2.547 1 61.62 13 VAL B CA 1
ATOM 946 C C . VAL B 1 13 ? -10.422 12.547 -3.697 1 61.62 13 VAL B C 1
ATOM 948 O O . VAL B 1 13 ? -10.555 13.32 -4.645 1 61.62 13 VAL B O 1
ATOM 951 N N . GLU B 1 14 ? -10.898 11.281 -3.578 1 55.34 14 GLU B N 1
ATOM 952 C CA . GLU B 1 14 ? -11.82 10.812 -4.609 1 55.34 14 GLU B CA 1
ATOM 953 C C . GLU B 1 14 ? -13.023 11.742 -4.73 1 55.34 14 GLU B C 1
ATOM 955 O O . GLU B 1 14 ? -13.656 12.078 -3.727 1 55.34 14 GLU B O 1
ATOM 960 N N . GLY B 1 15 ? -13.367 12.023 -6.004 1 52.91 15 GLY B N 1
ATOM 961 C CA . GLY B 1 15 ? -14.516 12.844 -6.328 1 52.91 15 GLY B CA 1
ATOM 962 C C . GLY B 1 15 ? -14.234 14.336 -6.242 1 52.91 15 GLY B C 1
ATOM 963 O O . GLY B 1 15 ? -15.094 15.156 -6.539 1 52.91 15 GLY B O 1
ATOM 964 N N . SER B 1 16 ? -13.164 14.625 -5.391 1 51.03 16 SER B N 1
ATOM 965 C CA . SER B 1 16 ? -12.867 16.047 -5.344 1 51.03 16 SER B CA 1
ATOM 966 C C . SER B 1 16 ? -11.672 16.406 -6.227 1 51.03 16 SER B C 1
ATOM 968 O O . SER B 1 16 ? -10.711 15.641 -6.301 1 51.03 16 SER B O 1
ATOM 970 N N . ILE B 1 17 ? -11.844 17.156 -7.004 1 51.88 17 ILE B N 1
ATOM 971 C CA . ILE B 1 17 ? -10.828 17.688 -7.906 1 51.88 17 ILE B CA 1
ATOM 972 C C . ILE B 1 17 ? -9.625 18.156 -7.105 1 51.88 17 ILE B C 1
ATOM 974 O O . ILE B 1 17 ? -8.57 18.453 -7.672 1 51.88 17 ILE B O 1
ATOM 978 N N . ARG B 1 18 ? -9.93 18.484 -5.863 1 59.66 18 ARG B N 1
ATOM 979 C CA . ARG B 1 18 ? -8.922 19.422 -5.406 1 59.66 18 ARG B CA 1
ATOM 980 C C . ARG B 1 18 ? -8.297 18.969 -4.094 1 59.66 18 ARG B C 1
ATOM 982 O O . ARG B 1 18 ? -7.094 19.141 -3.879 1 59.66 18 ARG B O 1
ATOM 989 N N . MET B 1 19 ? -7.773 18.031 -3.715 1 65.75 19 MET B N 1
ATOM 990 C CA . MET B 1 19 ? -6.859 18.078 -2.576 1 65.75 19 MET B CA 1
ATOM 991 C C . MET B 1 19 ? -5.473 17.578 -2.975 1 65.75 19 MET B C 1
ATOM 993 O O . MET B 1 19 ? -5.312 16.422 -3.377 1 65.75 19 MET B O 1
ATOM 997 N N . LEU B 1 20 ? -4.652 18.703 -2.982 1 77 20 LEU B N 1
ATOM 998 C CA . LEU B 1 20 ? -3.326 18.375 -3.498 1 77 20 LEU B CA 1
ATOM 999 C C . LEU B 1 20 ? -2.266 18.547 -2.416 1 77 20 LEU B C 1
ATOM 1001 O O . LEU B 1 20 ? -2.25 19.562 -1.708 1 77 20 LEU B O 1
ATOM 1005 N N . ALA B 1 21 ? -1.656 17.5 -2.023 1 87.25 21 ALA B N 1
ATOM 1006 C CA . ALA B 1 21 ? -0.376 17.578 -1.323 1 87.25 21 ALA B CA 1
ATOM 1007 C C . ALA B 1 21 ? 0.731 16.906 -2.135 1 87.25 21 ALA B C 1
ATOM 1009 O O . ALA B 1 21 ? 0.485 15.938 -2.844 1 87.25 21 ALA B O 1
ATOM 1010 N N . VAL B 1 22 ? 1.815 17.672 -2.209 1 89.88 22 VAL B N 1
ATOM 1011 C CA . VAL B 1 22 ? 3.016 17.062 -2.766 1 89.88 22 VAL B CA 1
ATOM 1012 C C . VAL B 1 22 ? 4.055 16.859 -1.664 1 89.88 22 VAL B C 1
ATOM 1014 O O . VAL B 1 22 ? 4.469 17.828 -1.015 1 89.88 22 VAL B O 1
ATOM 1017 N N . LEU B 1 23 ? 4.352 15.594 -1.412 1 91.75 23 LEU B N 1
ATOM 1018 C CA . LEU B 1 23 ? 5.352 15.227 -0.416 1 91.75 23 LEU B CA 1
ATOM 1019 C C . LEU B 1 23 ? 6.535 14.523 -1.068 1 91.75 23 LEU B C 1
ATOM 1021 O O . LEU B 1 23 ? 6.352 13.602 -1.869 1 91.75 23 LEU B O 1
ATOM 1025 N N . ILE B 1 24 ? 7.758 14.969 -0.769 1 92.12 24 ILE B N 1
ATOM 1026 C CA . ILE B 1 24 ? 8.961 14.289 -1.231 1 92.12 24 ILE B CA 1
ATOM 1027 C C . ILE B 1 24 ? 9.742 13.75 -0.034 1 92.12 24 ILE B C 1
ATOM 1029 O O . ILE B 1 24 ? 10.07 14.5 0.886 1 92.12 24 ILE B O 1
ATOM 1033 N N . PHE B 1 25 ? 9.93 12.422 -0.084 1 92.06 25 PHE B N 1
ATOM 1034 C CA . PHE B 1 25 ? 10.688 11.742 0.96 1 92.06 25 PHE B CA 1
ATOM 1035 C C . PHE B 1 25 ? 12.07 11.352 0.456 1 92.06 25 PHE B C 1
ATOM 1037 O O . PHE B 1 25 ? 12.227 10.93 -0.691 1 92.06 25 PHE B O 1
ATOM 1044 N N . ASP B 1 26 ? 13.047 11.484 1.301 1 90.25 26 ASP B N 1
ATOM 1045 C CA . ASP B 1 26 ? 14.375 11.016 0.913 1 90.25 26 ASP B CA 1
ATOM 1046 C C . ASP B 1 26 ? 14.555 9.539 1.229 1 90.25 26 ASP B C 1
ATOM 1048 O O . ASP B 1 26 ? 13.578 8.844 1.545 1 90.25 26 ASP B O 1
ATOM 1052 N N . GLN B 1 27 ? 15.727 8.992 1.169 1 86.38 27 GLN B N 1
ATOM 1053 C CA . GLN B 1 27 ? 16 7.566 1.299 1 86.38 27 GLN B CA 1
ATOM 1054 C C . GLN B 1 27 ? 15.812 7.102 2.74 1 86.38 27 GLN B C 1
ATOM 1056 O O . GLN B 1 27 ? 15.695 5.902 3.002 1 86.38 27 GLN B O 1
ATOM 1061 N N . LEU B 1 28 ? 15.859 8.086 3.656 1 86.88 28 LEU B N 1
ATOM 1062 C CA . LEU B 1 28 ? 15.703 7.75 5.066 1 86.88 28 LEU B CA 1
ATOM 1063 C C . LEU B 1 28 ? 14.266 7.988 5.527 1 86.88 28 LEU B C 1
ATOM 1065 O O . LEU B 1 28 ? 13.984 7.957 6.727 1 86.88 28 LEU B O 1
ATOM 1069 N N . ASN B 1 29 ? 13.406 8.234 4.598 1 87.31 29 ASN B N 1
ATOM 1070 C CA . ASN B 1 29 ? 11.992 8.484 4.84 1 87.31 29 ASN B CA 1
ATOM 1071 C C . ASN B 1 29 ? 11.773 9.82 5.555 1 87.31 29 ASN B C 1
ATOM 1073 O O . ASN B 1 29 ? 10.789 9.984 6.277 1 87.31 29 ASN B O 1
ATOM 1077 N N . ASP B 1 30 ? 12.703 10.773 5.371 1 91 30 ASP B N 1
ATOM 1078 C CA . ASP B 1 30 ? 12.516 12.148 5.828 1 91 30 ASP B CA 1
ATOM 1079 C C . ASP B 1 30 ? 11.844 13 4.754 1 91 30 ASP B C 1
ATOM 1081 O O . ASP B 1 30 ? 12.102 12.82 3.561 1 91 30 ASP B O 1
ATOM 1085 N N . VAL B 1 31 ? 10.977 13.891 5.273 1 92.06 31 VAL B N 1
ATOM 1086 C CA . VAL B 1 31 ? 10.305 14.781 4.332 1 92.06 31 VAL B CA 1
ATOM 1087 C C . VAL B 1 31 ? 11.258 15.906 3.924 1 92.06 31 VAL B C 1
ATOM 1089 O O . VAL B 1 31 ? 11.734 16.656 4.773 1 92.06 31 VAL B O 1
ATOM 1092 N N . VAL B 1 32 ? 11.508 16.125 2.627 1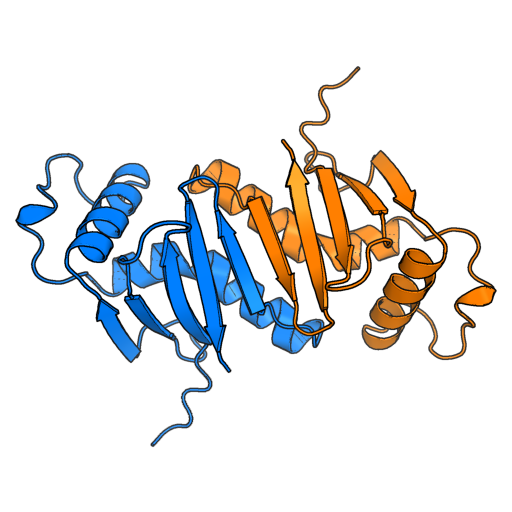 92 32 VAL B N 1
ATOM 1093 C CA . VAL B 1 32 ? 12.406 17.156 2.148 1 92 32 VAL B CA 1
ATOM 1094 C C . VAL B 1 32 ? 11.609 18.25 1.442 1 92 32 VAL B C 1
ATOM 1096 O O . VAL B 1 32 ? 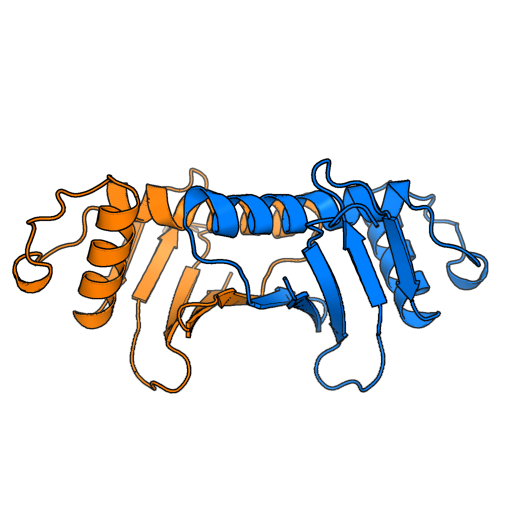12.125 19.344 1.201 1 92 32 VAL B O 1
ATOM 1099 N N . TYR B 1 33 ? 10.438 18 1.086 1 90.31 33 TYR B N 1
ATOM 1100 C CA . TYR B 1 33 ? 9.539 18.953 0.461 1 90.31 33 TYR B CA 1
ATOM 1101 C C . TYR B 1 33 ? 8.094 18.672 0.843 1 90.31 33 TYR B C 1
ATOM 1103 O O . TYR B 1 33 ? 7.652 17.516 0.837 1 90.31 33 TYR B O 1
ATOM 1111 N N . LEU B 1 34 ? 7.336 19.656 1.261 1 90.94 34 LEU B N 1
ATOM 1112 C CA . LEU B 1 34 ? 5.93 19.562 1.635 1 90.94 34 LEU B CA 1
ATOM 1113 C C . LEU B 1 34 ? 5.148 20.766 1.124 1 90.94 34 LEU B C 1
ATOM 1115 O O . LEU B 1 34 ? 5.426 21.906 1.517 1 90.94 34 LEU B O 1
ATOM 1119 N N . ARG B 1 35 ? 4.305 20.531 0.153 1 87.94 35 ARG B N 1
ATOM 1120 C CA . ARG B 1 35 ? 3.336 21.516 -0.336 1 87.94 35 ARG B CA 1
ATOM 1121 C C . ARG B 1 35 ? 1.916 20.953 -0.265 1 87.94 35 ARG B C 1
ATOM 1123 O O . ARG B 1 35 ? 1.633 19.891 -0.813 1 87.94 35 ARG B O 1
ATOM 1130 N N . CYS B 1 36 ? 1.104 21.656 0.522 1 87.38 36 CYS B N 1
ATOM 1131 C CA . CYS B 1 36 ? -0.249 21.141 0.703 1 87.38 36 CYS B CA 1
ATOM 1132 C C . CYS B 1 36 ? -1.238 22.281 0.932 1 87.38 36 CYS B C 1
ATOM 1134 O O . CYS B 1 36 ? -0.837 23.406 1.229 1 87.38 36 CYS B O 1
ATOM 1136 N N . ASP B 1 37 ? -2.443 22.047 0.637 1 84 37 ASP B N 1
ATOM 1137 C CA . ASP B 1 37 ? -3.486 23.031 0.879 1 84 37 ASP B CA 1
ATOM 1138 C C . ASP B 1 37 ? -4.137 22.828 2.244 1 84 37 ASP B C 1
ATOM 1140 O O . ASP B 1 37 ? -3.764 21.906 2.982 1 84 37 ASP B O 1
ATOM 1144 N N . HIS B 1 38 ? -5.035 23.672 2.58 1 84 38 HIS B N 1
ATOM 1145 C CA . HIS B 1 38 ? -5.648 23.672 3.902 1 84 38 HIS B CA 1
ATOM 1146 C C . HIS B 1 38 ? -6.465 22.406 4.137 1 84 38 HIS B C 1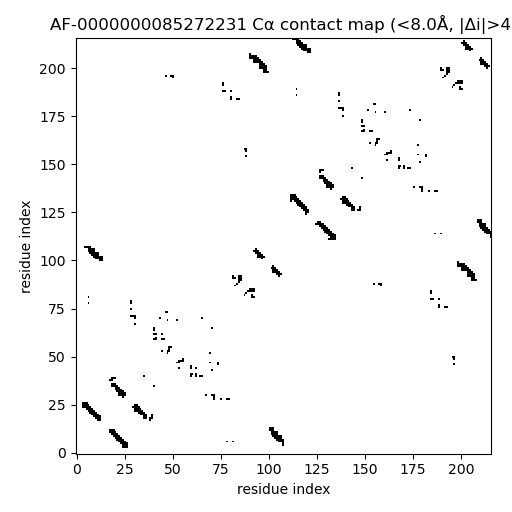
ATOM 1148 O O . HIS B 1 38 ? -6.562 21.922 5.27 1 84 38 HIS B O 1
ATOM 1154 N N . LYS B 1 39 ? -7.039 21.906 3.076 1 82.5 39 LYS B N 1
ATOM 1155 C CA . LYS B 1 39 ? -7.832 20.688 3.215 1 82.5 39 LYS B CA 1
ATOM 1156 C C . LYS B 1 39 ? -6.957 19.5 3.627 1 82.5 39 LYS B C 1
ATOM 1158 O O . LYS B 1 39 ? -7.355 18.688 4.457 1 82.5 39 LYS B O 1
ATOM 1163 N N . PHE B 1 40 ? -5.844 19.469 3.047 1 85.81 40 PHE B N 1
ATOM 1164 C CA . PHE B 1 40 ? -4.898 18.422 3.41 1 85.81 40 PHE B CA 1
ATOM 1165 C C . PHE B 1 40 ? -4.445 18.578 4.859 1 85.81 40 PHE B C 1
ATOM 1167 O O . PHE B 1 40 ? -4.352 17.594 5.594 1 85.81 40 PHE B O 1
ATOM 1174 N N . VAL B 1 41 ? -4.176 19.75 5.188 1 87.56 41 VAL B N 1
ATOM 1175 C CA . VAL B 1 41 ? -3.738 20.016 6.555 1 87.56 41 VAL B CA 1
ATOM 1176 C C . VAL B 1 41 ? -4.797 19.516 7.543 1 87.56 41 VAL B C 1
ATOM 1178 O O . VAL B 1 41 ? -4.48 18.844 8.516 1 87.56 41 VAL B O 1
ATOM 1181 N N . ARG B 1 42 ? -5.977 19.797 7.293 1 86.69 42 ARG B N 1
ATOM 1182 C CA . ARG B 1 42 ? -7.07 19.391 8.164 1 86.69 42 ARG B CA 1
ATOM 1183 C C . ARG B 1 42 ? -7.18 17.859 8.227 1 86.69 42 ARG B C 1
ATOM 1185 O O . ARG B 1 42 ? -7.398 17.297 9.297 1 86.69 42 ARG B O 1
ATOM 1192 N N . HIS B 1 43 ? -7 17.266 7.055 1 85.88 43 HIS B N 1
ATOM 1193 C CA . HIS B 1 43 ? -7.062 15.82 6.973 1 85.88 43 HIS B CA 1
ATOM 1194 C C . HIS B 1 43 ? -5.969 15.172 7.816 1 85.88 43 HIS B C 1
ATOM 1196 O O . HIS B 1 43 ? -6.246 14.281 8.617 1 85.88 43 HIS B O 1
ATOM 1202 N N . VAL B 1 44 ? -4.805 15.648 7.648 1 89.69 44 VAL B N 1
ATOM 1203 C CA . VAL B 1 44 ? -3.648 15.117 8.359 1 89.69 44 VAL B CA 1
ATOM 1204 C C . VAL B 1 44 ? -3.818 15.336 9.859 1 89.69 44 VAL B C 1
ATOM 1206 O O . VAL B 1 44 ? -3.516 14.445 10.664 1 89.69 44 VAL B O 1
ATOM 1209 N N . CYS B 1 45 ? -4.332 16.5 10.25 1 89.81 45 CYS B N 1
ATOM 1210 C CA . CYS B 1 45 ? -4.535 16.797 11.664 1 89.81 45 CYS B CA 1
ATOM 1211 C C . CYS B 1 45 ? -5.555 15.844 12.281 1 89.81 45 CYS B C 1
ATOM 1213 O O . CYS B 1 45 ? -5.367 15.359 13.398 1 89.81 45 CYS B O 1
ATOM 1215 N N . THR B 1 46 ? -6.555 15.555 11.547 1 87 46 THR B N 1
ATOM 1216 C CA . THR B 1 46 ? -7.586 14.633 12.016 1 87 46 THR B CA 1
ATOM 1217 C C . THR B 1 46 ? -7.02 13.227 12.18 1 87 46 THR B C 1
ATOM 1219 O O . THR B 1 46 ? -7.242 12.578 13.203 1 87 46 THR B O 1
ATOM 1222 N N . LEU B 1 47 ? -6.262 12.82 11.172 1 88.5 47 LEU B N 1
ATOM 1223 C CA . LEU B 1 47 ? -5.648 11.5 11.234 1 88.5 47 LEU B CA 1
ATOM 1224 C C . LEU B 1 47 ? -4.645 11.422 12.375 1 88.5 47 LEU B C 1
ATOM 1226 O O . LEU B 1 47 ? -4.621 10.438 13.117 1 88.5 47 LEU B O 1
ATOM 1230 N N . ALA B 1 48 ? -3.877 12.43 12.5 1 92.38 48 ALA B N 1
ATOM 1231 C CA . ALA B 1 48 ? -2.855 12.469 13.547 1 92.38 48 ALA B CA 1
ATOM 1232 C C . ALA B 1 48 ? -3.486 12.438 14.938 1 92.38 48 ALA B C 1
ATOM 1234 O O . ALA B 1 48 ? -2.975 11.773 15.836 1 92.38 48 ALA B O 1
ATOM 1235 N N . ALA B 1 49 ? -4.582 13.133 15.086 1 90.69 49 ALA B N 1
ATOM 1236 C CA . ALA B 1 49 ? -5.289 13.133 16.359 1 90.69 49 ALA B CA 1
ATOM 1237 C C . ALA B 1 49 ? -5.84 11.75 16.688 1 90.69 49 ALA B C 1
ATOM 1239 O O . ALA B 1 49 ? -5.75 11.289 17.828 1 90.69 49 ALA B O 1
ATOM 1240 N N . SER B 1 50 ? -6.344 11.102 15.68 1 88.56 50 SER B N 1
ATOM 1241 C CA . SER B 1 50 ? -6.898 9.766 15.875 1 88.56 50 SER B CA 1
ATOM 1242 C C . SER B 1 50 ? -5.816 8.766 16.266 1 88.56 50 SER B C 1
ATOM 1244 O O . SER B 1 50 ? -6.098 7.766 16.938 1 88.56 50 SER B O 1
ATOM 1246 N N . GLN B 1 51 ? -4.562 9.109 15.875 1 91 51 GLN B N 1
ATOM 1247 C CA . GLN B 1 51 ? -3.436 8.234 16.156 1 91 51 GLN B CA 1
ATOM 1248 C C . GLN B 1 51 ? -2.725 8.648 17.438 1 91 51 GLN B C 1
ATOM 1250 O O . GLN B 1 51 ? -1.703 8.062 17.812 1 91 51 GLN B O 1
ATOM 1255 N N . GLY B 1 52 ? -3.199 9.68 18.047 1 91.5 52 GLY B N 1
ATOM 1256 C CA . GLY B 1 52 ? -2.615 10.164 19.281 1 91.5 52 GLY B CA 1
ATOM 1257 C C . GLY B 1 52 ? -1.363 10.992 19.078 1 91.5 52 GLY B C 1
ATOM 1258 O O . GLY B 1 52 ? -0.604 11.227 20.016 1 91.5 52 GLY B O 1
ATOM 1259 N N . LEU B 1 53 ? -1.131 11.414 17.891 1 91.5 53 LEU B N 1
ATOM 1260 C CA . LEU B 1 53 ? 0.058 12.195 17.562 1 91.5 53 LEU B CA 1
ATOM 1261 C C . LEU B 1 53 ? -0.17 13.672 17.859 1 91.5 53 LEU B C 1
ATOM 1263 O O . LEU B 1 53 ? 0.788 14.438 17.984 1 91.5 53 LEU B O 1
ATOM 1267 N N . LEU B 1 54 ? -1.412 14.109 17.844 1 90.25 54 LEU B N 1
ATOM 1268 C CA . LEU B 1 54 ? -1.843 15.461 18.203 1 90.25 54 LEU B CA 1
ATOM 1269 C C . LEU B 1 54 ? -2.973 15.414 19.234 1 90.25 54 LEU B C 1
ATOM 1271 O O . LEU B 1 54 ? -3.732 14.438 19.281 1 90.25 54 LEU B O 1
ATOM 1275 N N . PRO B 1 55 ? -2.973 16.469 20.078 1 89.12 55 PRO B N 1
ATOM 1276 C CA . PRO B 1 55 ? -4.109 16.516 21 1 89.12 55 PRO B CA 1
ATOM 1277 C C . PRO B 1 55 ? -5.449 16.625 20.281 1 89.12 55 PRO B C 1
ATOM 1279 O O . PRO B 1 55 ? -5.547 17.312 19.25 1 89.12 55 PRO B O 1
ATOM 1282 N N . HIS B 1 56 ? -6.426 15.984 20.812 1 85.75 56 HIS B N 1
ATOM 1283 C CA . HIS B 1 56 ? -7.75 15.945 20.203 1 85.75 56 HIS B CA 1
ATOM 1284 C C . HIS B 1 56 ? -8.398 17.328 20.203 1 85.75 56 HIS B C 1
ATOM 1286 O O . HIS B 1 56 ? -9.242 17.625 19.344 1 85.75 56 HIS B O 1
ATOM 1292 N N . HIS B 1 57 ? -7.988 18.141 21.078 1 83.56 57 HIS B N 1
ATOM 1293 C CA . HIS B 1 57 ? -8.648 19.438 21.234 1 83.56 57 HIS B CA 1
ATOM 1294 C C . HIS B 1 57 ? -8.031 20.484 20.312 1 83.56 57 HIS B C 1
ATOM 1296 O O . HIS B 1 57 ? -8.484 21.625 20.281 1 83.56 57 HIS B O 1
ATOM 1302 N N . LEU B 1 58 ? -7.066 19.984 19.547 1 82.44 58 LEU B N 1
ATOM 1303 C CA . LEU B 1 58 ? -6.441 20.938 18.641 1 82.44 58 LEU B CA 1
ATOM 1304 C C . LEU B 1 58 ? -7.348 21.234 17.453 1 82.44 58 LEU B C 1
ATOM 1306 O O . LEU B 1 58 ? -7.875 20.312 16.828 1 82.44 58 LEU B O 1
ATOM 1310 N N . ASP B 1 59 ? -7.605 22.5 17.297 1 83.62 59 ASP B N 1
ATOM 1311 C CA . ASP B 1 59 ? -8.383 22.922 16.141 1 83.62 59 ASP B CA 1
ATOM 1312 C C . ASP B 1 59 ? -7.535 22.891 14.867 1 83.62 59 ASP B C 1
ATOM 1314 O O . ASP B 1 59 ? -6.562 23.641 14.742 1 83.62 59 ASP B O 1
ATOM 1318 N N . PRO B 1 60 ? -7.941 22.016 13.922 1 79 60 PRO B N 1
ATOM 1319 C CA . PRO B 1 60 ? -7.172 21.922 12.68 1 79 60 PRO B CA 1
ATOM 1320 C C . PRO B 1 60 ? -7.062 23.266 11.961 1 79 60 PRO B C 1
ATOM 1322 O O . PRO B 1 60 ? -6.102 23.5 11.219 1 79 60 PRO B O 1
ATOM 1325 N N . HIS B 1 61 ? -7.961 24.125 12.172 1 80 61 HIS B N 1
ATOM 1326 C CA . HIS B 1 61 ? -7.953 25.438 11.531 1 80 61 HIS B CA 1
ATOM 1327 C C . HIS B 1 61 ? -6.863 26.328 12.117 1 80 61 HIS B C 1
ATOM 1329 O O . HIS B 1 61 ? -6.5 27.344 11.516 1 80 61 HIS B O 1
ATOM 1335 N N . GLN B 1 62 ? -6.367 25.922 13.234 1 79.56 62 GLN B N 1
ATOM 1336 C CA . GLN B 1 62 ? -5.336 26.719 13.891 1 79.56 62 GLN B CA 1
ATOM 1337 C C . GLN B 1 62 ? -3.941 26.234 13.5 1 79.56 62 GLN B C 1
ATOM 1339 O O . GLN B 1 62 ? -2.943 26.875 13.852 1 79.56 62 GLN B O 1
ATOM 1344 N N . VAL B 1 63 ? -4.016 25.109 12.812 1 77.94 63 VAL B N 1
ATOM 1345 C CA . VAL B 1 63 ? -2.732 24.578 12.367 1 77.94 63 VAL B CA 1
ATOM 1346 C C . VAL B 1 63 ? -2.344 25.219 11.031 1 77.94 63 VAL B C 1
ATOM 1348 O O . VAL B 1 63 ? -3.053 25.062 10.039 1 77.94 63 VAL B O 1
ATOM 1351 N N . SER B 1 64 ? -1.36 26.109 11.062 1 75 64 SER B N 1
ATOM 1352 C CA . SER B 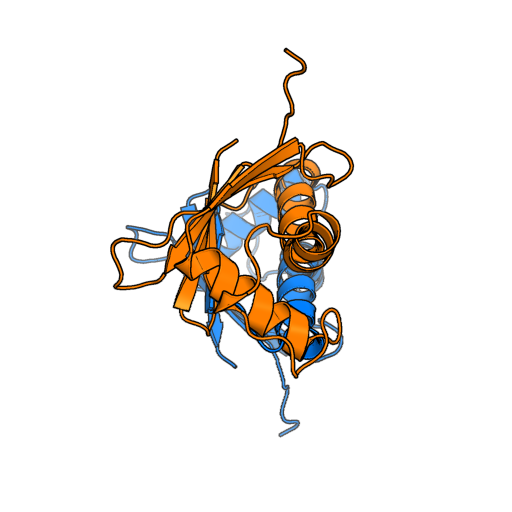1 64 ? -0.917 26.812 9.859 1 75 64 SER B CA 1
ATOM 1353 C C . SER B 1 64 ? 0.09 25.984 9.07 1 75 64 SER B C 1
ATOM 1355 O O . SER B 1 64 ? 0.137 26.047 7.844 1 75 64 SER B O 1
ATOM 1357 N N . GLN B 1 65 ? 0.94 25.312 9.844 1 82.06 65 GLN B N 1
ATOM 1358 C CA . GLN B 1 65 ? 1.957 24.5 9.172 1 82.06 65 GLN B CA 1
ATOM 1359 C C . GLN B 1 65 ? 2 23.078 9.742 1 82.06 65 GLN B C 1
ATOM 1361 O O . GLN B 1 65 ? 1.958 22.906 10.961 1 82.06 65 GLN B O 1
ATOM 1366 N N . LEU B 1 66 ? 2.053 22.156 8.844 1 86.81 66 LEU B N 1
ATOM 1367 C CA . LEU B 1 66 ? 2.125 20.766 9.258 1 86.81 66 LEU B CA 1
ATOM 1368 C C . LEU B 1 66 ? 3.516 20.422 9.789 1 86.81 66 LEU B C 1
ATOM 1370 O O . LEU B 1 66 ? 4.52 20.859 9.227 1 86.81 66 LEU B O 1
ATOM 1374 N N . ASP B 1 67 ? 3.51 19.812 10.898 1 90.62 67 ASP B N 1
ATOM 1375 C CA . ASP B 1 67 ? 4.75 19.266 11.445 1 90.62 67 ASP B CA 1
ATOM 1376 C C . ASP B 1 67 ? 5.27 18.109 10.602 1 90.62 67 ASP B C 1
ATOM 1378 O O . ASP B 1 67 ? 4.574 17.109 10.43 1 90.62 67 ASP B O 1
ATOM 1382 N N . ALA B 1 68 ? 6.48 18.25 10.164 1 90.31 68 ALA B N 1
ATOM 1383 C CA . ALA B 1 68 ? 7.086 17.25 9.297 1 90.31 68 ALA B CA 1
ATOM 1384 C C . ALA B 1 68 ? 7.133 15.883 9.992 1 90.31 68 ALA B C 1
ATOM 1386 O O . ALA B 1 68 ? 7.008 14.844 9.336 1 90.31 68 ALA B O 1
ATOM 1387 N N . ASN B 1 69 ? 7.336 15.922 11.312 1 92.75 69 ASN B N 1
ATOM 1388 C CA . ASN B 1 69 ? 7.418 14.672 12.055 1 92.75 69 ASN B CA 1
ATOM 1389 C C . ASN B 1 69 ? 6.098 13.906 12.023 1 92.75 69 ASN B C 1
ATOM 1391 O O . ASN B 1 69 ? 6.086 12.68 11.961 1 92.75 69 ASN B O 1
ATOM 1395 N N . ILE B 1 70 ? 5.012 14.633 12.07 1 93.25 70 ILE B N 1
ATOM 1396 C CA . ILE B 1 70 ? 3.689 14.016 12.016 1 93.25 70 ILE B CA 1
ATOM 1397 C C . ILE B 1 70 ? 3.461 13.398 10.633 1 93.25 70 ILE B C 1
ATOM 1399 O O . ILE B 1 70 ? 2.986 12.266 10.523 1 93.25 70 ILE B O 1
ATOM 1403 N N . VAL B 1 71 ? 3.885 14.133 9.633 1 92.88 71 VAL B N 1
ATOM 1404 C CA . VAL B 1 71 ? 3.732 13.664 8.266 1 92.88 71 VAL B CA 1
ATOM 1405 C C . VAL B 1 71 ? 4.543 12.383 8.062 1 92.88 71 VAL B C 1
ATOM 1407 O O . VAL B 1 71 ? 4.039 11.406 7.504 1 92.88 71 VAL B O 1
ATOM 1410 N N . VAL B 1 72 ? 5.738 12.375 8.57 1 94.06 72 VAL B N 1
ATOM 1411 C CA . VAL B 1 72 ? 6.598 11.195 8.461 1 94.06 72 VAL B CA 1
ATOM 1412 C C . VAL B 1 72 ? 5.93 10 9.133 1 94.06 72 VAL B C 1
ATOM 1414 O O . VAL B 1 72 ? 5.852 8.914 8.547 1 94.06 72 VAL B O 1
ATOM 1417 N N . GLN B 1 73 ? 5.457 10.211 10.297 1 93.81 73 GLN B N 1
ATOM 1418 C CA . GLN B 1 73 ? 4.867 9.117 11.047 1 93.81 73 GLN B CA 1
ATOM 1419 C C . GLN B 1 73 ? 3.629 8.562 10.344 1 93.81 73 GLN B C 1
ATOM 1421 O O . GLN B 1 73 ? 3.414 7.352 10.312 1 93.81 73 GLN B O 1
ATOM 1426 N N . LEU B 1 74 ? 2.842 9.43 9.773 1 92.31 74 LEU B N 1
ATOM 1427 C CA . LEU B 1 74 ? 1.591 9.031 9.141 1 92.31 74 LEU B CA 1
ATOM 1428 C C . LEU B 1 74 ? 1.855 8.336 7.805 1 92.31 74 LEU B C 1
ATOM 1430 O O . LEU B 1 74 ? 1.139 7.41 7.43 1 92.31 74 LEU B O 1
ATOM 1434 N N . PHE B 1 75 ? 2.959 8.75 7.129 1 92.94 75 PHE B N 1
ATOM 1435 C CA . PHE B 1 75 ? 3.15 8.273 5.766 1 92.94 75 PHE B CA 1
ATOM 1436 C C . PHE B 1 75 ? 4.277 7.25 5.699 1 92.94 75 PHE B C 1
ATOM 1438 O O . PHE B 1 75 ? 4.469 6.594 4.672 1 92.94 75 PHE B O 1
ATOM 1445 N N . SER B 1 76 ? 4.922 6.98 6.738 1 92.56 76 SER B N 1
ATOM 1446 C CA . SER B 1 76 ? 6.078 6.09 6.73 1 92.56 76 SER B CA 1
ATOM 1447 C C . SER B 1 76 ? 5.68 4.676 6.332 1 92.56 76 SER B C 1
ATOM 1449 O O . SER B 1 76 ? 6.371 4.027 5.547 1 92.56 76 SER B O 1
ATOM 1451 N N . PRO B 1 77 ? 4.586 4.113 6.863 1 93.69 77 PRO B N 1
ATOM 1452 C CA . PRO B 1 77 ? 4.219 2.754 6.453 1 93.69 77 PRO B CA 1
ATOM 1453 C C . PRO B 1 77 ? 4.004 2.629 4.949 1 93.69 77 PRO B C 1
ATOM 1455 O O . PRO B 1 77 ? 4.461 1.659 4.336 1 93.69 77 PRO B O 1
ATOM 1458 N N . LEU B 1 78 ? 3.352 3.594 4.406 1 94.31 78 LEU B N 1
ATOM 1459 C CA . LEU B 1 78 ? 3.076 3.59 2.973 1 94.31 78 LEU B CA 1
ATOM 1460 C C . LEU B 1 78 ? 4.359 3.775 2.172 1 94.31 78 LEU B C 1
ATOM 1462 O O . LEU B 1 78 ? 4.609 3.045 1.21 1 94.31 78 LEU B O 1
ATOM 1466 N N . VAL B 1 79 ? 5.223 4.691 2.592 1 93.75 79 VAL B N 1
ATOM 1467 C CA . VAL B 1 79 ? 6.477 4.984 1.906 1 93.75 79 VAL B CA 1
ATOM 1468 C C . VAL B 1 79 ? 7.41 3.779 2 1 93.75 79 VAL B C 1
ATOM 1470 O O . VAL B 1 79 ? 8.062 3.41 1.019 1 93.75 79 VAL B O 1
ATOM 1473 N N . THR B 1 80 ? 7.484 3.166 3.162 1 93.88 80 THR B N 1
ATOM 1474 C CA . THR B 1 80 ? 8.297 1.97 3.348 1 93.88 80 THR B CA 1
ATOM 1475 C C . THR B 1 80 ? 7.828 0.847 2.428 1 93.88 80 THR B C 1
ATOM 1477 O O . THR B 1 80 ? 8.641 0.195 1.77 1 93.88 80 THR B O 1
ATOM 1480 N N . SER B 1 81 ? 6.496 0.62 2.404 1 94.06 81 SER B N 1
ATOM 1481 C CA . SER B 1 81 ? 5.941 -0.411 1.535 1 94.06 81 SER B CA 1
ATOM 1482 C C . SER B 1 81 ? 6.266 -0.133 0.071 1 94.06 81 SER B C 1
ATOM 1484 O O . SER B 1 81 ? 6.652 -1.041 -0.668 1 94.06 81 SER B O 1
ATOM 1486 N N . GLN B 1 82 ? 6.145 1.143 -0.337 1 94.06 82 GLN B N 1
ATOM 1487 C CA . GLN B 1 82 ? 6.504 1.549 -1.691 1 94.06 82 GLN B CA 1
ATOM 1488 C C . GLN B 1 82 ? 7.965 1.23 -1.992 1 94.06 82 GLN B C 1
ATOM 1490 O O . GLN B 1 82 ? 8.289 0.725 -3.068 1 94.06 82 GLN B O 1
ATOM 1495 N N . ARG B 1 83 ? 8.875 1.544 -1.061 1 92.94 83 ARG B N 1
ATOM 1496 C CA . ARG B 1 83 ? 10.297 1.271 -1.238 1 92.94 83 ARG B CA 1
ATOM 1497 C C . ARG B 1 83 ? 10.555 -0.225 -1.391 1 92.94 83 ARG B C 1
ATOM 1499 O O . ARG B 1 83 ? 11.336 -0.643 -2.25 1 92.94 83 ARG B O 1
ATOM 1506 N N . ILE B 1 84 ? 9.961 -1.06 -0.602 1 93.75 84 ILE B N 1
ATOM 1507 C CA . ILE B 1 84 ? 10.117 -2.51 -0.664 1 93.75 84 ILE B CA 1
ATOM 1508 C C . ILE B 1 84 ? 9.633 -3.021 -2.02 1 93.75 84 ILE B C 1
ATOM 1510 O O . ILE B 1 84 ? 10.328 -3.797 -2.68 1 93.75 84 ILE B O 1
ATOM 1514 N N . MET B 1 85 ? 8.492 -2.574 -2.48 1 93.44 85 MET B N 1
ATOM 1515 C CA . MET B 1 85 ? 7.934 -3.004 -3.758 1 93.44 85 MET B CA 1
ATOM 1516 C C . MET B 1 85 ? 8.828 -2.572 -4.914 1 93.44 85 MET B C 1
ATOM 1518 O O . MET B 1 85 ? 8.992 -3.311 -5.887 1 93.44 85 MET B O 1
ATOM 1522 N N . THR B 1 86 ? 9.414 -1.38 -4.781 1 93.38 86 THR B N 1
ATOM 1523 C CA . THR B 1 86 ? 10.297 -0.849 -5.82 1 93.38 86 THR B CA 1
ATOM 1524 C C . THR B 1 86 ? 11.617 -1.614 -5.852 1 93.38 86 THR B C 1
ATOM 1526 O O . THR B 1 86 ? 12.016 -2.125 -6.898 1 93.38 86 THR B O 1
ATOM 1529 N N . THR B 1 87 ? 12.234 -1.689 -4.719 1 92.75 87 THR B N 1
ATOM 1530 C CA . THR B 1 87 ? 13.602 -2.189 -4.676 1 92.75 87 THR B CA 1
ATOM 1531 C C . THR B 1 87 ? 13.617 -3.717 -4.66 1 92.75 87 THR B C 1
ATOM 1533 O O . THR B 1 87 ? 14.453 -4.34 -5.324 1 92.75 87 THR B O 1
ATOM 1536 N N . GLN B 1 88 ? 12.758 -4.355 -3.914 1 90.69 88 GLN B N 1
ATOM 1537 C CA . GLN B 1 88 ? 12.797 -5.801 -3.732 1 90.69 88 GLN B CA 1
ATOM 1538 C C . GLN B 1 88 ? 12 -6.512 -4.824 1 90.69 88 GLN B C 1
ATOM 1540 O O . GLN B 1 88 ? 12.43 -7.551 -5.332 1 90.69 88 GLN B O 1
ATOM 1545 N N . PHE B 1 89 ? 10.945 -5.973 -5.25 1 90.31 89 PHE B N 1
ATOM 1546 C CA . PHE B 1 89 ? 10.047 -6.688 -6.152 1 90.31 89 PHE B CA 1
ATOM 1547 C C . PHE B 1 89 ? 10.078 -6.07 -7.547 1 90.31 89 PHE B C 1
ATOM 1549 O O . PHE B 1 89 ? 9.492 -6.613 -8.484 1 90.31 89 PHE B O 1
ATOM 1556 N N . ASN B 1 90 ? 10.734 -4.969 -7.625 1 91.06 90 ASN B N 1
ATOM 1557 C CA . ASN B 1 90 ? 10.852 -4.266 -8.898 1 91.06 90 ASN B CA 1
ATOM 1558 C C . ASN B 1 90 ? 9.484 -3.984 -9.516 1 91.06 90 ASN B C 1
ATOM 1560 O O . ASN B 1 90 ? 9.289 -4.184 -10.711 1 91.06 90 ASN B O 1
ATOM 1564 N N . ASN B 1 91 ? 8.578 -3.705 -8.703 1 90.25 91 ASN B N 1
ATOM 1565 C CA . ASN B 1 91 ? 7.211 -3.393 -9.109 1 90.25 91 ASN B CA 1
ATOM 1566 C C . ASN B 1 91 ? 6.59 -2.328 -8.211 1 90.25 91 ASN B C 1
ATOM 1568 O O . ASN B 1 91 ? 5.734 -2.635 -7.375 1 90.25 91 ASN B O 1
ATOM 1572 N N . PRO B 1 92 ? 6.941 -1.089 -8.445 1 94.19 92 PRO B N 1
ATOM 1573 C CA . PRO B 1 92 ? 6.469 -0.012 -7.574 1 94.19 92 PRO B CA 1
ATOM 1574 C C . PRO B 1 92 ? 4.961 0.216 -7.68 1 94.19 92 PRO B C 1
ATOM 1576 O O . PRO B 1 92 ? 4.359 -0.09 -8.711 1 94.19 92 PRO B O 1
ATOM 1579 N N . TYR B 1 93 ? 4.383 0.69 -6.578 1 93.19 93 TYR B N 1
ATOM 1580 C CA . TYR B 1 93 ? 3.012 1.19 -6.633 1 93.19 93 TYR B CA 1
ATOM 1581 C C . TYR B 1 93 ? 2.902 2.381 -7.578 1 93.19 93 TYR B C 1
ATOM 1583 O O . TYR B 1 93 ? 3.785 3.24 -7.609 1 93.19 93 TYR B O 1
ATOM 1591 N N . THR B 1 94 ? 1.883 2.467 -8.305 1 93 94 THR B N 1
ATOM 1592 C CA . THR B 1 94 ? 1.556 3.697 -9.016 1 93 94 THR B CA 1
ATOM 1593 C C . THR B 1 94 ? 0.557 4.535 -8.219 1 93 94 THR B C 1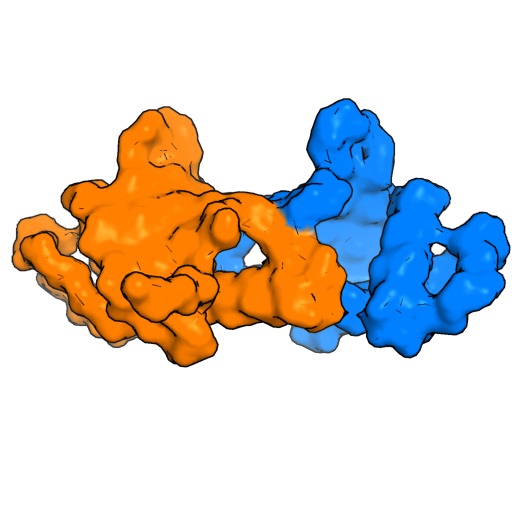
ATOM 1595 O O . THR B 1 94 ? 0.623 5.766 -8.227 1 93 94 THR B O 1
ATOM 1598 N N . SER B 1 95 ? -0.313 3.822 -7.492 1 91.5 95 SER B N 1
ATOM 1599 C CA . SER B 1 95 ? -1.281 4.535 -6.668 1 91.5 95 SER B CA 1
ATOM 1600 C C . SER B 1 95 ? -1.856 3.629 -5.582 1 91.5 95 SER B C 1
ATOM 1602 O O . SER B 1 95 ? -1.865 2.404 -5.73 1 91.5 95 SER B O 1
ATOM 1604 N N . VAL B 1 96 ? -2.295 4.254 -4.535 1 93.81 96 VAL B N 1
ATOM 1605 C CA . VAL B 1 96 ? -2.965 3.586 -3.426 1 93.81 96 VAL B CA 1
ATOM 1606 C C . VAL B 1 96 ? -4.211 4.375 -3.023 1 93.81 96 VAL B C 1
ATOM 1608 O O . VAL B 1 96 ? -4.141 5.586 -2.799 1 93.81 96 VAL B O 1
ATOM 1611 N N . SER B 1 97 ? -5.328 3.68 -2.945 1 90.94 97 SER B N 1
ATOM 1612 C CA . SER B 1 97 ? -6.566 4.293 -2.479 1 90.94 97 SER B CA 1
ATOM 1613 C C . SER B 1 97 ? -6.977 3.738 -1.118 1 90.94 97 SER B C 1
ATOM 1615 O O . SER B 1 97 ? -6.848 2.537 -0.865 1 90.94 97 SER B O 1
ATOM 1617 N N . CYS B 1 98 ? -7.562 4.629 -0.319 1 91.94 98 CYS B N 1
ATOM 1618 C CA . CYS B 1 98 ? -7.922 4.254 1.043 1 91.94 98 CYS B CA 1
ATOM 1619 C C . CYS B 1 98 ? -9.414 4.445 1.288 1 91.94 98 CYS B C 1
ATOM 1621 O O . CYS B 1 98 ? -10.094 5.109 0.504 1 91.94 98 CYS B O 1
ATOM 1623 N N . GLN B 1 99 ? -9.898 3.869 2.393 1 91.38 99 GLN B N 1
ATOM 1624 C CA . GLN B 1 99 ? -11.32 3.863 2.742 1 91.38 99 GLN B CA 1
ATOM 1625 C C . GLN B 1 99 ? -11.828 5.281 2.986 1 91.38 99 GLN B C 1
ATOM 1627 O O . GLN B 1 99 ? -12.992 5.586 2.705 1 91.38 99 GLN B O 1
ATOM 1632 N N . ASP B 1 100 ? -10.953 6.168 3.443 1 85.94 100 ASP B N 1
ATOM 1633 C CA . ASP B 1 100 ? -11.391 7.52 3.766 1 85.94 100 ASP B CA 1
ATOM 1634 C C . ASP B 1 100 ? -11.531 8.367 2.502 1 85.94 100 ASP B C 1
ATOM 1636 O O . ASP B 1 100 ? -11.797 9.57 2.582 1 85.94 100 ASP B O 1
ATOM 1640 N N . GLY B 1 101 ? -11.305 7.758 1.383 1 85.12 101 GLY B N 1
ATOM 1641 C CA . GLY B 1 101 ? -11.523 8.438 0.117 1 85.12 101 GLY B CA 1
ATOM 1642 C C . GLY B 1 101 ? -10.266 9.102 -0.424 1 85.12 101 GLY B C 1
ATOM 1643 O O . GLY B 1 101 ? -10.312 9.773 -1.456 1 85.12 101 GLY B O 1
ATOM 1644 N N . THR B 1 102 ? -9.141 8.953 0.135 1 87.12 102 THR B N 1
ATOM 1645 C CA . THR B 1 102 ? -7.879 9.531 -0.332 1 87.12 102 THR B CA 1
ATOM 1646 C C . THR B 1 102 ? -7.168 8.57 -1.283 1 87.12 102 THR B C 1
ATOM 1648 O O . THR B 1 102 ? -7.293 7.352 -1.154 1 87.12 102 THR B O 1
ATOM 1651 N N . THR B 1 103 ? -6.531 9.188 -2.219 1 90.38 103 THR B N 1
ATOM 1652 C CA . THR B 1 103 ? -5.672 8.438 -3.129 1 90.38 103 THR B CA 1
ATOM 1653 C C . THR B 1 103 ? -4.266 9.023 -3.156 1 90.38 103 THR B C 1
ATOM 1655 O O . THR B 1 103 ? -4.098 10.234 -3.303 1 90.38 103 THR B O 1
ATOM 1658 N N . VAL B 1 104 ? -3.326 8.125 -2.955 1 92.12 104 VAL B N 1
ATOM 1659 C CA . VAL B 1 104 ? -1.918 8.5 -3.031 1 92.12 104 VAL B CA 1
ATOM 1660 C C . VAL B 1 104 ? -1.335 8.047 -4.367 1 92.12 104 VAL B C 1
ATOM 1662 O O . VAL B 1 104 ? -1.422 6.871 -4.727 1 92.12 104 VAL B O 1
ATOM 1665 N N . VAL B 1 105 ? -0.796 8.984 -5.051 1 91.44 105 VAL B N 1
ATOM 1666 C CA . VAL B 1 105 ? -0.138 8.68 -6.316 1 91.44 105 VAL B CA 1
ATOM 1667 C C . VAL B 1 105 ? 1.373 8.844 -6.164 1 91.44 105 VAL B C 1
ATOM 1669 O O . VAL B 1 105 ? 1.846 9.844 -5.621 1 91.44 105 VAL B O 1
ATOM 1672 N N . PHE B 1 106 ? 2.08 7.746 -6.66 1 91.31 106 PHE B N 1
ATOM 1673 C CA . PHE B 1 106 ? 3.535 7.766 -6.574 1 91.31 106 PHE B CA 1
ATOM 1674 C C . PHE B 1 106 ? 4.152 8.117 -7.922 1 91.31 106 PHE B C 1
ATOM 1676 O O . PHE B 1 106 ? 3.738 7.59 -8.953 1 91.31 106 PHE B O 1
ATOM 1683 N N . GLN B 1 107 ? 5.082 9.086 -7.891 1 83.56 107 GLN B N 1
ATOM 1684 C CA . GLN B 1 107 ? 5.812 9.469 -9.094 1 83.56 107 GLN B CA 1
ATOM 1685 C C . GLN B 1 107 ? 7.32 9.375 -8.875 1 83.56 107 GLN B C 1
ATOM 1687 O O . GLN B 1 107 ? 7.836 9.828 -7.852 1 83.56 107 GLN B O 1
ATOM 1692 N N . GLU B 1 108 ? 8.039 8.383 -9.398 1 68.75 108 GLU B N 1
ATOM 1693 C CA . GLU B 1 108 ? 9.5 8.328 -9.305 1 68.75 108 GLU B CA 1
ATOM 1694 C C . GLU B 1 108 ? 10.148 9.188 -10.383 1 68.75 108 GLU B C 1
ATOM 1696 O O . GLU B 1 108 ? 9.57 9.406 -11.445 1 68.75 108 GLU B O 1
#

Organism: Cherax quadricarinatus (NCBI:txid27406)

Foldseek 3Di:
DPPQPWWWKWKDFPPDDDWTWTFTAHPVLFTPDIDTDLVVQLVLQVVCCVVVNDPPPDDSVPPPDDDRVSVSVVCVVVRVVQCCCCPVVVHGDQWDADPVRMMIGTDD/DPPQVFWWKFKDFPPDPDWTWTFTAHPVLFTPDIDTDLVVQLVLQVVCCVVVNDPPPDDSVPPPDDDRVSVSVVCVVVRVVQCCCCPVVVHGDQWDADPVRMMIGTDD

Secondary structure (DSSP, 8-state):
------EEEEEEETT-S---EEEEE-TTS-EEEEEE-HHHHHHHHHHHHHTTSS-TT--GGG--S--HHHHHHHHHHHHHHHHHHHHTTS--EEEEEETTSEEEEEE-/-------EEEEEETT-S---EEEEE-TTS-EEEEEE-HHHHHHHHHHHHHTTSS-TT--GGG--S--HHHHHHHHHHHHHHHHHHHHTSS--EEEEEETTSEEEEEE-

Solvent-accessible surface area (backbone atoms only — not comparable to full-atom values): 11856 Å² total; per-residue (Å²): 123,81,79,61,70,22,59,29,34,35,37,38,32,71,98,45,93,59,38,46,32,44,36,30,21,35,89,83,59,44,72,78,42,78,47,64,42,72,64,38,50,35,50,51,43,54,53,32,26,75,63,66,74,38,66,77,83,58,56,46,87,74,55,87,69,81,55,63,67,58,52,32,66,72,43,39,64,60,52,52,49,39,50,45,29,35,73,68,63,68,41,30,52,39,31,38,31,31,68,85,40,42,27,38,34,48,48,125,124,81,79,60,71,20,60,29,37,37,39,35,35,67,96,45,92,60,42,55,31,44,35,30,22,36,90,84,60,43,74,79,42,80,47,66,43,70,66,46,50,36,51,51,45,52,52,33,25,76,64,66,74,38,67,77,84,58,56,48,88,73,56,86,67,81,55,63,68,58,51,32,65,71,43,40,64,59,52,51,48,38,49,46,27,36,73,68,64,68,42,30,51,40,31,39,31,30,67,86,36,41,28,37,34,48,49,125

Nearest PDB structures (foldseek):
  1h7u-assembly2_B  TM=5.761E-01  e=1.393E+00  Homo sapiens
  7rcb-assembly1_A  TM=5.321E-01  e=1.779E+00  Homo sapiens
  3h4l-assembly3_B  TM=5.388E-01  e=1.574E+00  Saccharomyces cerevisiae
  1h7u-assembly1_A  TM=5.719E-01  e=2.731E+00  Homo sapiens
  7rck-assembly1_B  TM=5.289E-01  e=3.086E+00  Homo sapiens

Sequence (216 aa):
PPVVYGSRVKEVVEGSIRMLAVLIFDQLNDVVYLRCDHKFVRHVCTLAASQGLLPHHLDPHQVSQLDANIVVQLFSPLVTSQRIMTTQFNNPYTSVSCQDGTTVVFQEPPVVYGSRVKEVVEGSIRMLAVLIFDQLNDVVYLRCDHKFVRHVCTLAASQGLLPHHLDPHQVSQLDANIVVQLFSPLVTSQRIMTTQFNNPYTSVSCQDGTTVVFQE

InterPro domains:
  IPR026053 BLOC-3 complex member HPS1 [PTHR12761] (19-108)
  IPR043972 FUZ/MON1/HPS1, first Longin domain [PF19036] (22-108)

Radius of gyration: 18.6 Å; Cα contacts (8 Å, |Δi|>4): 374; chains: 2; bounding box: 37×53×41 Å

pLDDT: mean 83.01, std 15.1, range [25.33, 94.31]